Protein AF-0000000069948047 (afdb_homodimer)

Radius of gyration: 25.15 Å; Cα contacts (8 Å, |Δi|>4): 376; chains: 2; bounding box: 64×54×92 Å

Secondary structure (DSSP, 8-state):
------------------------------------EEEEEEEE-HHHHHHHHHHHHHHHHH--SHHHHHHHHHHHHHHHH-S-EEEEEEEEEEEE----TTEEEEEEETTEEEEEEE--/------------------------------------EEEEEEEE-HHHHHHHHHHHHHHHHH--SHHHHHHHHHHHHHHHH-S-EEEEEEEEEEEE----TTEEEEEEETTEEEEEEE--

Nearest PDB structures (foldseek):
  4d07-assembly1_A-2  TM=9.848E-01  e=1.864E-17  Homo sapiens
  3brl-assembly1_A-2  TM=1.006E+00  e=5.395E-17  Drosophila melanogaster
  7y8w-assembly1_B  TM=1.009E+00  e=9.809E-17  Caenorhabditis elegans
  2xqq-assembly2_B  TM=9.986E-01  e=7.520E-17  Homo sapiens
  2pg1-assembly3_C  TM=9.980E-01  e=7.037E-17  Drosophila melanogaster

Sequence (240 aa):
MTGISASASIRITTKKPSSQTVEEVRHIAAKMCDRKAVIKNADMSEEMQQDAVDCATQALEKFNIEKDIAAFIKKEFDKKYNPTWHCIVGRNFGSYVTHETRHFIYFYLGQVAILLFKSGMTGISASASIRITTKKPSSQTVEEVRHIAAKMCDRKAVIKNADMSEEMQQDAVDCATQALEKFNIEKDIAAFIKKEFDKKYNPTWHCIVGRNFGSYVTHETRHFIYFYLGQVAILLFKSG

Solvent-accessible surface area (backbone atoms only — not comparable to full-atom values): 13593 Å² total; per-residue (Å²): 140,87,82,82,75,80,76,76,77,76,81,74,78,74,73,78,77,76,82,69,82,79,66,79,70,71,68,68,62,68,61,86,49,87,57,53,73,45,77,76,46,72,41,47,52,70,67,59,48,50,50,52,51,52,44,46,52,53,24,60,71,73,38,86,51,40,34,57,27,11,38,49,42,22,51,52,42,25,70,74,69,47,70,38,38,30,16,38,19,31,72,35,68,20,55,27,73,66,57,45,88,57,32,33,40,33,30,25,52,54,78,38,35,38,39,40,32,27,36,86,144,83,83,83,76,80,76,80,76,78,81,74,80,75,74,77,77,77,84,70,82,78,65,81,69,73,68,73,63,68,62,84,50,89,56,54,72,46,78,76,45,73,40,46,52,69,68,58,49,50,49,51,52,52,43,45,52,53,23,58,71,72,38,86,50,39,35,56,27,12,38,49,43,23,50,51,42,25,69,75,67,46,71,38,38,30,17,38,20,31,71,35,72,20,55,27,74,68,58,45,88,58,31,32,38,32,31,24,53,55,78,38,34,39,38,40,32,26,36,87

Foldseek 3Di:
DDDCCVCPPPPPPPPDPPPPDPPCPCPCCCPLPPQDKFWPDFQADPVVVVVLVVQLSVLVVPDDDQVSSQVSSQVVCCVVVNDDKGKGKAQDDDDDDDADGNFWTWMDRHRMIMTMGHDD/DDDCCVPPPPCPPPPPDDPPDPPDPVCCCCPLPPQDKFWPDFQADPVVVVVLVVQLSVLVVVDDDQVSSQVSSQVVCCVVVNDDKGKGKAQDDDDDDDADGNFWTWMDRHRMIMTMGHDD

Organism: Trichoplusia ni (NCBI:txid7111)

InterPro domains:
  IPR001372 Dynein light chain, type 1/2 [PF01221] (36-119)
  IPR001372 Dynein light chain, type 1/2 [PTHR11886] (36-119)
  IPR001372 Dynein light chain, type 1/2 [SM01375] (32-119)
  IPR019763 Dynein light chain, type 1/2, conserved site [PS01239] (86-100)
  IPR037177 Dynein light chain superfamily [G3DSA:3.30.740.10] (32-120)
  IPR037177 Dynein light chain superfamily [SSF54648] (30-120)

Structure (mmCIF, N/CA/C/O backbone):
data_AF-0000000069948047-model_v1
#
loop_
_entity.id
_entity.type
_entity.pdbx_description
1 polymer 'Dynein light chain'
#
loop_
_atom_site.group_PDB
_atom_site.id
_atom_site.type_symbol
_atom_site.label_atom_id
_atom_site.label_alt_id
_atom_site.label_comp_id
_atom_site.label_asym_id
_atom_site.label_entity_id
_atom_site.label_seq_id
_atom_site.pdbx_PDB_ins_code
_atom_site.Cartn_x
_atom_site.Cartn_y
_atom_site.Cartn_z
_atom_site.occupancy
_atom_site.B_iso_or_equiv
_atom_site.auth_seq_id
_atom_site.auth_comp_id
_atom_site.auth_asym_id
_atom_site.auth_atom_id
_atom_site.pdbx_PDB_model_num
ATOM 1 N N . MET A 1 1 ? 29.859 -26.328 48.312 1 26.42 1 MET A N 1
ATOM 2 C CA . MET A 1 1 ? 29.016 -25.172 48.062 1 26.42 1 MET A CA 1
ATOM 3 C C . MET A 1 1 ? 27.703 -25.578 47.406 1 26.42 1 MET A C 1
ATOM 5 O O . MET A 1 1 ? 27.688 -26.031 46.25 1 26.42 1 MET A O 1
ATOM 9 N N . THR A 1 2 ? 26.672 -26.234 48.156 1 25.3 2 THR A N 1
ATOM 10 C CA . THR A 1 2 ? 25.578 -27.188 48 1 25.3 2 THR A CA 1
ATOM 11 C C . THR A 1 2 ? 24.375 -26.531 47.312 1 25.3 2 THR A C 1
ATOM 13 O O . THR A 1 2 ? 24.141 -25.328 47.5 1 25.3 2 THR A O 1
ATOM 16 N N . GLY A 1 3 ? 23.891 -27.156 46.125 1 24.08 3 GLY A N 1
ATOM 17 C CA . GLY A 1 3 ? 22.984 -26.969 45 1 24.08 3 GLY A CA 1
ATOM 18 C C . GLY A 1 3 ? 21.516 -26.906 45.406 1 24.08 3 GLY A C 1
ATOM 19 O O . GLY A 1 3 ? 20.984 -27.891 45.969 1 24.08 3 GLY A O 1
ATOM 20 N N . ILE A 1 4 ? 20.969 -25.797 46 1 24.77 4 ILE A N 1
ATOM 21 C CA . ILE A 1 4 ? 19.656 -25.594 46.625 1 24.77 4 ILE A CA 1
ATOM 22 C C . ILE A 1 4 ? 18.562 -25.844 45.594 1 24.77 4 ILE A C 1
ATOM 24 O O . ILE A 1 4 ? 18.484 -25.172 44.562 1 24.77 4 ILE A O 1
ATOM 28 N N . SER A 1 5 ? 18.109 -27.172 45.344 1 20.52 5 SER A N 1
ATOM 29 C CA . SER A 1 5 ? 17.109 -27.594 44.375 1 20.52 5 SER A CA 1
ATOM 30 C C . SER A 1 5 ? 15.703 -27.156 44.781 1 20.52 5 SER A C 1
ATOM 32 O O . SER A 1 5 ? 15.242 -27.469 45.875 1 20.52 5 SER A O 1
ATOM 34 N N . ALA A 1 6 ? 15.32 -25.938 44.812 1 20.58 6 ALA A N 1
ATOM 35 C CA . ALA A 1 6 ? 14.039 -25.5 45.344 1 20.58 6 ALA A CA 1
ATOM 36 C C . ALA A 1 6 ? 12.883 -26.016 44.5 1 20.58 6 ALA A C 1
ATOM 38 O O . ALA A 1 6 ? 12.789 -25.719 43.312 1 20.58 6 ALA A O 1
ATOM 39 N N . SER A 1 7 ? 12.398 -27.344 44.562 1 21.61 7 SER A N 1
ATOM 40 C CA . SER A 1 7 ? 11.445 -27.969 43.656 1 21.61 7 SER A CA 1
ATOM 41 C C . SER A 1 7 ? 10.023 -27.484 43.906 1 21.61 7 SER A C 1
ATOM 43 O O . SER A 1 7 ? 9.492 -27.672 45.031 1 21.61 7 SER A O 1
ATOM 45 N N . ALA A 1 8 ? 9.617 -26.266 43.719 1 20.33 8 ALA A N 1
ATOM 46 C CA . ALA A 1 8 ? 8.305 -25.797 44.156 1 20.33 8 ALA A CA 1
ATOM 47 C C . ALA A 1 8 ? 7.195 -26.5 43.375 1 20.33 8 ALA A C 1
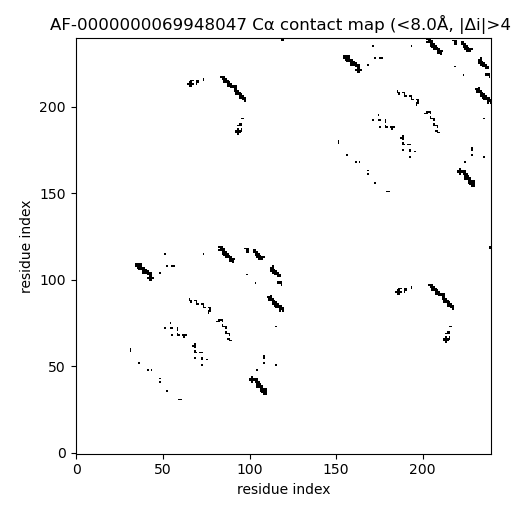ATOM 49 O O . ALA A 1 8 ? 7.27 -26.609 42.156 1 20.33 8 ALA A O 1
ATOM 50 N N . SER A 1 9 ? 6.691 -27.609 43.844 1 23 9 SER A N 1
ATOM 51 C CA . SER A 1 9 ? 5.754 -28.453 43.125 1 23 9 SER A CA 1
ATOM 52 C C . SER A 1 9 ? 4.391 -27.781 43 1 23 9 SER A C 1
ATOM 54 O O . SER A 1 9 ? 3.742 -27.484 44 1 23 9 SER A O 1
ATOM 56 N N . ILE A 1 10 ? 4.215 -26.781 42.219 1 21.72 10 ILE A N 1
ATOM 57 C CA . ILE A 1 10 ? 2.934 -26.094 42.219 1 21.72 10 ILE A CA 1
ATOM 58 C C . ILE A 1 10 ? 1.842 -27.016 41.688 1 21.72 10 ILE A C 1
ATOM 60 O O . ILE A 1 10 ? 2.014 -27.656 40.656 1 21.72 10 ILE A O 1
ATOM 64 N N . ARG A 1 11 ? 1.088 -27.516 42.594 1 22.88 11 ARG A N 1
ATOM 65 C CA . ARG A 1 11 ? 0.029 -28.5 42.344 1 22.88 11 ARG A CA 1
ATOM 66 C C . ARG A 1 11 ? -1.08 -27.891 41.469 1 22.88 11 ARG A C 1
ATOM 68 O O . ARG A 1 11 ? -1.68 -26.875 41.844 1 22.88 11 ARG A O 1
ATOM 75 N N . ILE A 1 12 ? -1.002 -27.688 40.25 1 22.78 12 ILE A N 1
ATOM 76 C CA . ILE A 1 12 ? -2.02 -27.078 39.406 1 22.78 12 ILE A CA 1
ATOM 77 C C . ILE A 1 12 ? -3.158 -28.062 39.156 1 22.78 12 ILE A C 1
ATOM 79 O O . ILE A 1 12 ? -2.934 -29.172 38.656 1 22.78 12 ILE A O 1
ATOM 83 N N . THR A 1 13 ? -4.121 -28.141 40.031 1 23.52 13 THR A N 1
ATOM 84 C CA . THR A 1 13 ? -5.266 -29.031 39.969 1 23.52 13 THR A CA 1
ATOM 85 C C . THR A 1 13 ? -6.082 -28.75 38.688 1 23.52 13 THR A C 1
ATOM 87 O O . THR A 1 13 ? -6.371 -27.594 38.406 1 23.52 13 THR A O 1
ATOM 90 N N . THR A 1 14 ? -5.992 -29.5 37.719 1 22.66 14 THR A N 1
ATOM 91 C CA . THR A 1 14 ? -6.551 -29.422 36.375 1 22.66 14 THR A CA 1
ATOM 92 C C . THR A 1 14 ? -8.055 -29.672 36.406 1 22.66 14 THR A C 1
ATOM 94 O O . THR A 1 14 ? -8.508 -30.766 36.75 1 22.66 14 THR A O 1
ATOM 97 N N . LYS A 1 15 ? -8.812 -28.797 37.188 1 25.34 15 LYS A N 1
ATOM 98 C CA . LYS A 1 15 ? -10.234 -29.125 37.125 1 25.34 15 LYS A CA 1
ATOM 99 C C . LYS A 1 15 ? -10.695 -29.406 35.719 1 25.34 15 LYS A C 1
ATOM 101 O O . LYS A 1 15 ? -10.234 -28.75 34.75 1 25.34 15 LYS A O 1
ATOM 106 N N . LYS A 1 16 ? -11.297 -30.562 35.562 1 27.75 16 LYS A N 1
ATOM 107 C CA . LYS A 1 16 ? -11.789 -31.188 34.344 1 27.75 16 LYS A CA 1
ATOM 108 C C . LYS A 1 16 ? -12.836 -30.312 33.656 1 27.75 16 LYS A C 1
ATOM 110 O O . LYS A 1 16 ? -13.852 -29.953 34.281 1 27.75 16 LYS A O 1
ATOM 115 N N . PRO A 1 17 ? -12.43 -29.422 32.75 1 24.94 17 PRO A N 1
ATOM 116 C CA . PRO A 1 17 ? -13.375 -28.484 32.125 1 24.94 17 PRO A CA 1
ATOM 117 C C . PRO A 1 17 ? -14.602 -29.188 31.547 1 24.94 17 PRO A C 1
ATOM 119 O O . PRO A 1 17 ? -14.492 -30.312 31.062 1 24.94 17 PRO A O 1
ATOM 122 N N . SER A 1 18 ? -15.766 -29 32.156 1 27.89 18 SER A N 1
ATOM 123 C CA . SER A 1 18 ? -17.094 -29.422 31.703 1 27.89 18 SER A CA 1
ATOM 124 C C . SER A 1 18 ? -17.25 -29.234 30.203 1 27.89 18 SER A C 1
ATOM 126 O O . SER A 1 18 ? -16.609 -28.359 29.609 1 27.89 18 SER A O 1
ATOM 128 N N . SER A 1 19 ? -17.844 -30.25 29.469 1 26.89 19 SER A N 1
ATOM 129 C CA . SER A 1 19 ? -18.109 -30.609 28.078 1 26.89 19 SER A CA 1
ATOM 130 C C . SER A 1 19 ? -18.875 -29.5 27.359 1 26.89 19 SER A C 1
ATOM 132 O O . SER A 1 19 ? -20.094 -29.406 27.484 1 26.89 19 SER A O 1
ATOM 134 N N . GLN A 1 20 ? -18.734 -28.25 27.75 1 26.03 20 GLN A N 1
ATOM 135 C CA . GLN A 1 20 ? -19.609 -27.312 27.047 1 26.03 20 GLN A CA 1
ATOM 136 C C . GLN A 1 20 ? -19.641 -27.609 25.547 1 26.03 20 GLN A C 1
ATOM 138 O O . GLN A 1 20 ? -18.656 -28.125 25 1 26.03 20 GLN A O 1
ATOM 143 N N . THR A 1 21 ? -20.906 -27.656 24.891 1 26.94 21 THR A N 1
ATOM 144 C CA . THR A 1 21 ? -21.422 -27.812 23.547 1 26.94 21 THR A CA 1
ATOM 145 C C . THR A 1 21 ? -20.609 -27.016 22.547 1 26.94 21 THR A C 1
ATOM 147 O O . THR A 1 21 ? -20.406 -25.812 22.719 1 26.94 21 THR A O 1
ATOM 150 N N . VAL A 1 22 ? -19.609 -27.625 21.953 1 26.41 22 VAL A N 1
ATOM 151 C CA . VAL A 1 22 ? -18.797 -27.297 20.781 1 26.41 22 VAL A CA 1
ATOM 152 C C . VAL A 1 22 ? -19.656 -26.594 19.734 1 26.41 22 VAL A C 1
ATOM 154 O O . VAL A 1 22 ? -20.484 -27.234 19.078 1 26.41 22 VAL A O 1
ATOM 157 N N . GLU A 1 23 ? -20.5 -25.688 20.156 1 26.67 23 GLU A N 1
ATOM 158 C CA . GLU A 1 23 ? -21.172 -24.953 19.094 1 26.67 23 GLU A CA 1
ATOM 159 C C . GLU A 1 23 ? -20.266 -24.766 17.891 1 26.67 23 GLU A C 1
ATOM 161 O O . GLU A 1 23 ? -19.031 -24.703 18.031 1 26.67 23 GLU A O 1
ATOM 166 N N . GLU A 1 24 ? -20.797 -25.016 16.641 1 28.56 24 GLU A N 1
ATOM 167 C CA . GLU A 1 24 ? -20.406 -24.984 15.227 1 28.56 24 GLU A CA 1
ATOM 168 C C . GLU A 1 24 ? -19.594 -23.734 14.906 1 28.56 24 GLU A C 1
ATOM 170 O O . GLU A 1 24 ? -20.109 -22.609 14.977 1 28.56 24 GLU A O 1
ATOM 175 N N . VAL A 1 25 ? -18.547 -23.469 15.578 1 27.7 25 VAL A N 1
ATOM 176 C CA . VAL A 1 25 ? -17.641 -22.484 14.984 1 27.7 25 VAL A CA 1
ATOM 177 C C . VAL A 1 25 ? -17.688 -22.594 13.461 1 27.7 25 VAL A C 1
ATOM 179 O O . VAL A 1 25 ? -17.391 -23.656 12.906 1 27.7 25 VAL A O 1
ATOM 182 N N . ARG A 1 26 ? -18.766 -22.078 12.906 1 26.09 26 ARG A N 1
ATOM 183 C CA . ARG A 1 26 ? -18.828 -21.812 11.477 1 26.09 26 ARG A CA 1
ATOM 184 C C . ARG A 1 26 ? -17.453 -21.484 10.914 1 26.09 26 ARG A C 1
ATOM 186 O O . ARG A 1 26 ? -16.859 -20.453 11.281 1 26.09 26 ARG A O 1
ATOM 193 N N . HIS A 1 27 ? -16.438 -22.391 11.055 1 32.47 27 HIS A N 1
ATOM 194 C CA . HIS A 1 27 ? -15.391 -22.406 10.055 1 32.47 27 HIS A CA 1
ATOM 195 C C . HIS A 1 27 ? -15.859 -21.766 8.75 1 32.47 27 HIS A C 1
ATOM 197 O O . HIS A 1 27 ? -16.609 -22.375 7.984 1 32.47 27 HIS A O 1
ATOM 203 N N . ILE A 1 28 ? -16.516 -20.641 8.844 1 33 28 ILE A N 1
ATOM 204 C CA . ILE A 1 28 ? -16.641 -20 7.535 1 33 28 ILE A CA 1
ATOM 205 C C . ILE A 1 28 ? -15.469 -20.406 6.648 1 33 28 ILE A C 1
ATOM 207 O O . ILE A 1 28 ? -14.336 -19.984 6.879 1 33 28 ILE A O 1
ATOM 211 N N . ALA A 1 29 ? -15.008 -21.594 6.617 1 35.75 29 ALA A N 1
ATOM 212 C CA . ALA A 1 29 ? -14.375 -22.016 5.371 1 35.75 29 ALA A CA 1
ATOM 213 C C . ALA A 1 29 ? -14.828 -21.125 4.207 1 35.75 29 ALA A C 1
ATOM 215 O O . ALA A 1 29 ? -15.922 -21.312 3.668 1 35.75 29 ALA A O 1
ATOM 216 N N . ALA A 1 30 ? -14.977 -19.922 4.371 1 39.97 30 ALA A N 1
ATOM 217 C CA . ALA A 1 30 ? -15.07 -19.156 3.125 1 39.97 30 ALA A CA 1
ATOM 218 C C . ALA A 1 30 ? -14.445 -19.938 1.967 1 39.97 30 ALA A C 1
ATOM 220 O O . ALA A 1 30 ? -13.227 -20.125 1.931 1 39.97 30 ALA A O 1
ATOM 221 N N . LYS A 1 31 ? -14.922 -21.141 1.796 1 41.97 31 LYS A N 1
ATOM 222 C CA . LYS A 1 31 ? -14.602 -21.922 0.613 1 41.97 31 LYS A CA 1
ATOM 223 C C . LYS A 1 31 ? -13.797 -21.109 -0.395 1 41.97 31 LYS A C 1
ATOM 225 O O . LYS A 1 31 ? -14.156 -19.969 -0.701 1 41.97 31 LYS A O 1
ATOM 230 N N . MET A 1 32 ? -12.414 -21.141 -0.263 1 46.75 32 MET A N 1
ATOM 231 C CA . MET A 1 32 ? -11.57 -20.875 -1.425 1 46.75 32 MET A CA 1
ATOM 232 C C . MET A 1 32 ? -12.359 -21.047 -2.719 1 46.75 32 MET A C 1
ATOM 234 O O . MET A 1 32 ? -12.094 -21.953 -3.5 1 46.75 32 MET A O 1
ATOM 238 N N . CYS A 1 33 ? -13.812 -21.172 -2.529 1 52.06 33 CYS A N 1
ATOM 239 C CA . CYS A 1 33 ? -14.578 -21.172 -3.773 1 52.06 33 CYS A CA 1
ATOM 240 C C . CYS A 1 33 ? -13.844 -20.375 -4.855 1 52.06 33 CYS A C 1
ATOM 242 O O . CYS A 1 33 ? -12.922 -19.609 -4.555 1 52.06 33 CYS A O 1
ATOM 244 N N . ASP A 1 34 ? -14.242 -20.484 -5.91 1 67.12 34 ASP A N 1
ATOM 245 C CA . ASP A 1 34 ? -13.758 -19.984 -7.191 1 67.12 34 ASP A CA 1
ATOM 246 C C . ASP A 1 34 ? -13.594 -18.469 -7.164 1 67.12 34 ASP A C 1
ATOM 248 O O . ASP A 1 34 ? -14.492 -17.734 -7.59 1 67.12 34 ASP A O 1
ATOM 252 N N . ARG A 1 35 ? -12.602 -18.016 -6.258 1 84.56 35 ARG A N 1
ATOM 253 C CA . ARG A 1 35 ? -12.359 -16.578 -6.363 1 84.56 35 ARG A CA 1
ATOM 254 C C . ARG A 1 35 ? -11.844 -16.203 -7.746 1 84.56 35 ARG A C 1
ATOM 256 O O . ARG A 1 35 ? -10.742 -16.609 -8.133 1 84.56 35 ARG A O 1
ATOM 263 N N . LYS A 1 36 ? -12.617 -15.562 -8.398 1 93.88 36 LYS A N 1
ATOM 264 C CA . LYS A 1 36 ? -12.227 -15.102 -9.727 1 93.88 36 LYS A CA 1
ATOM 265 C C . LYS A 1 36 ? -11.25 -13.93 -9.633 1 93.88 36 LYS A C 1
ATOM 267 O O . LYS A 1 36 ? -11.438 -13.023 -8.812 1 93.88 36 LYS A O 1
ATOM 272 N N . ALA A 1 37 ? -10.25 -14.016 -10.398 1 97.56 37 ALA A N 1
ATOM 273 C CA . ALA A 1 37 ? -9.289 -12.922 -10.484 1 97.56 37 ALA A CA 1
ATOM 274 C C . ALA A 1 37 ? -9.727 -11.875 -11.5 1 97.56 37 ALA A C 1
ATOM 276 O O . ALA A 1 37 ? -10.164 -12.219 -12.602 1 97.56 37 ALA A O 1
ATOM 277 N N . VAL A 1 38 ? -9.758 -10.688 -11.117 1 98.31 38 VAL A N 1
ATOM 278 C CA . VAL A 1 38 ? -10 -9.562 -12.023 1 98.31 38 VAL A CA 1
ATOM 279 C C . VAL A 1 38 ? -8.836 -8.578 -11.961 1 98.31 38 VAL A C 1
ATOM 281 O O . VAL A 1 38 ? -8.672 -7.875 -10.961 1 98.31 38 VAL A O 1
ATOM 284 N N . ILE A 1 39 ? -8.109 -8.469 -13.016 1 98.69 39 ILE A N 1
ATOM 285 C CA . ILE A 1 39 ? -6.996 -7.527 -13.078 1 98.69 39 ILE A CA 1
ATOM 286 C C . ILE A 1 39 ? -7.52 -6.137 -13.43 1 98.69 39 ILE A C 1
ATOM 288 O O . ILE A 1 39 ? -8.102 -5.938 -14.5 1 98.69 39 ILE A O 1
ATOM 292 N N . LYS A 1 40 ? -7.371 -5.238 -12.562 1 98.81 40 LYS A N 1
ATOM 293 C CA . LYS A 1 40 ? -7.855 -3.877 -12.766 1 98.81 40 LYS A CA 1
ATOM 294 C C . LYS A 1 40 ? -6.816 -3.029 -13.5 1 98.81 40 LYS A C 1
ATOM 296 O O . LYS A 1 40 ? -7.168 -2.166 -14.305 1 98.81 40 LYS A O 1
ATOM 301 N N . ASN A 1 41 ? -5.586 -3.15 -13.203 1 98.69 41 ASN A N 1
ATOM 302 C CA . ASN A 1 41 ? -4.465 -2.451 -13.828 1 98.69 41 ASN A CA 1
ATOM 303 C C . ASN A 1 41 ? -3.184 -3.277 -13.758 1 98.69 41 ASN A C 1
ATOM 305 O O . ASN A 1 41 ? -2.902 -3.916 -12.742 1 98.69 41 ASN A O 1
ATOM 309 N N . ALA A 1 42 ? -2.457 -3.285 -14.922 1 98.88 42 ALA A N 1
ATOM 310 C CA . ALA A 1 42 ? -1.189 -4.012 -14.938 1 98.88 42 ALA A CA 1
ATOM 311 C C . ALA A 1 42 ? -0.196 -3.359 -15.891 1 98.88 42 ALA A C 1
ATOM 313 O O . ALA A 1 42 ? -0.573 -2.912 -16.984 1 98.88 42 ALA A O 1
ATOM 314 N N . ASP A 1 43 ? 0.981 -3.148 -15.492 1 98.94 43 ASP A N 1
ATOM 315 C CA . ASP A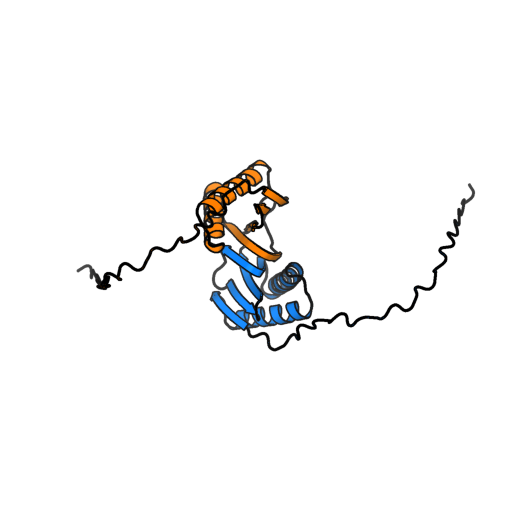 1 43 ? 2.213 -2.986 -16.266 1 98.94 43 ASP A CA 1
ATOM 316 C C . ASP A 1 43 ? 3.215 -4.09 -15.93 1 98.94 43 ASP A C 1
ATOM 318 O O . ASP A 1 43 ? 4.16 -3.873 -15.164 1 98.94 43 ASP A O 1
ATOM 322 N N . MET A 1 44 ? 2.928 -5.191 -16.531 1 98.81 44 MET A N 1
ATOM 323 C CA . MET A 1 44 ? 3.588 -6.441 -16.156 1 98.81 44 MET A CA 1
ATOM 324 C C . MET A 1 44 ? 3.383 -7.508 -17.219 1 98.81 44 MET A C 1
ATOM 326 O O . MET A 1 44 ? 2.332 -7.555 -17.875 1 98.81 44 MET A O 1
ATOM 330 N N . SER A 1 45 ? 4.352 -8.352 -17.438 1 98.81 45 SER A N 1
ATOM 331 C CA . SER A 1 45 ? 4.172 -9.438 -18.406 1 98.81 45 SER A CA 1
ATOM 332 C C . SER A 1 45 ? 3.016 -10.344 -18.016 1 98.81 45 SER A C 1
ATOM 334 O O . SER A 1 45 ? 2.688 -10.461 -16.828 1 98.81 45 SER A O 1
ATOM 336 N N . GLU A 1 46 ? 2.4 -11.016 -19.016 1 98.31 46 GLU A N 1
ATOM 337 C CA . GLU A 1 46 ? 1.297 -11.938 -18.75 1 98.31 46 GLU A CA 1
ATOM 338 C C . GLU A 1 46 ? 1.738 -13.086 -17.844 1 98.31 46 GLU A C 1
ATOM 340 O O . GLU A 1 46 ? 0.979 -13.531 -16.984 1 98.31 46 GLU A O 1
ATOM 345 N N . GLU A 1 47 ? 2.861 -13.5 -18.109 1 98.5 47 GLU A N 1
ATOM 346 C CA . GLU A 1 47 ? 3.389 -14.594 -17.297 1 98.5 47 GLU A CA 1
ATOM 347 C C . GLU A 1 47 ? 3.52 -14.18 -15.828 1 98.5 47 GLU A C 1
ATOM 349 O O . GLU A 1 47 ? 3.123 -14.922 -14.93 1 98.5 47 GLU A O 1
ATOM 354 N N . MET A 1 48 ? 4.082 -13.047 -15.57 1 98.81 48 MET A N 1
ATOM 355 C CA . MET A 1 48 ? 4.262 -12.562 -14.203 1 98.81 48 MET A CA 1
ATOM 356 C C . MET A 1 48 ? 2.918 -12.234 -13.562 1 98.81 48 MET A C 1
ATOM 358 O O . MET A 1 48 ? 2.736 -12.43 -12.359 1 98.81 48 MET A O 1
ATOM 362 N N . GLN A 1 49 ? 1.965 -11.773 -14.344 1 98.88 49 GLN A N 1
ATOM 363 C CA . GLN A 1 49 ? 0.615 -11.555 -13.836 1 98.88 49 GLN A CA 1
ATOM 364 C C . GLN A 1 49 ? -0.006 -12.852 -13.328 1 98.88 49 GLN A C 1
ATOM 366 O O . GLN A 1 49 ? -0.609 -12.875 -12.25 1 98.88 49 GLN A O 1
ATOM 371 N N . GLN A 1 50 ? 0.134 -13.852 -14.141 1 98.69 50 GLN A N 1
ATOM 372 C CA . GLN A 1 50 ? -0.406 -15.148 -13.734 1 98.69 50 GLN A CA 1
ATOM 373 C C . GLN A 1 50 ? 0.264 -15.641 -12.453 1 98.69 50 GLN A C 1
ATOM 375 O O . GLN A 1 50 ? -0.398 -16.203 -11.578 1 98.69 50 GLN A O 1
ATOM 380 N N . ASP A 1 51 ? 1.544 -15.422 -12.391 1 98.81 51 ASP A N 1
ATOM 381 C CA . ASP A 1 51 ? 2.264 -15.797 -11.18 1 98.81 51 ASP A CA 1
ATOM 382 C C . ASP A 1 51 ? 1.743 -15.016 -9.977 1 98.81 51 ASP A C 1
ATOM 384 O O . ASP A 1 51 ? 1.662 -15.562 -8.867 1 98.81 51 ASP A O 1
ATOM 388 N N . ALA A 1 52 ? 1.45 -13.727 -10.109 1 98.94 52 ALA A N 1
ATOM 389 C CA . ALA A 1 52 ? 0.906 -12.906 -9.031 1 98.94 52 ALA A CA 1
ATOM 390 C C . ALA A 1 52 ? -0.439 -13.445 -8.555 1 98.94 52 ALA A C 1
ATOM 392 O O . ALA A 1 52 ? -0.677 -13.57 -7.355 1 98.94 52 ALA A O 1
ATOM 393 N N . VAL A 1 53 ? -1.265 -13.797 -9.516 1 98.75 53 VAL A N 1
ATOM 394 C CA . VAL A 1 53 ? -2.59 -14.312 -9.195 1 98.75 53 VAL A CA 1
ATOM 395 C C . VAL A 1 53 ? -2.457 -15.664 -8.484 1 98.75 53 VAL A C 1
ATOM 397 O O . VAL A 1 53 ? -3.131 -15.914 -7.484 1 98.75 53 VAL A O 1
ATOM 400 N N . ASP A 1 54 ? -1.635 -16.469 -9.016 1 98.56 54 ASP A N 1
ATOM 401 C CA . ASP A 1 54 ? -1.43 -17.781 -8.406 1 98.56 54 ASP A CA 1
ATOM 402 C C . ASP A 1 54 ? -0.868 -17.656 -6.996 1 98.56 54 ASP A C 1
ATOM 404 O O . ASP A 1 54 ? -1.302 -18.359 -6.082 1 98.56 54 ASP A O 1
ATOM 408 N N . CYS A 1 55 ? 0.12 -16.812 -6.828 1 98.75 55 CYS A N 1
ATOM 409 C CA . CYS A 1 55 ? 0.719 -16.594 -5.516 1 98.75 55 CYS A CA 1
ATOM 410 C C . CYS A 1 55 ? -0.315 -16.062 -4.527 1 98.75 55 CYS A C 1
ATOM 412 O O . CYS A 1 55 ? -0.353 -16.5 -3.375 1 98.75 55 CYS A O 1
ATOM 414 N N . ALA A 1 56 ? -1.135 -15.156 -4.953 1 98.81 56 ALA A N 1
ATOM 415 C CA . ALA A 1 56 ? -2.186 -14.594 -4.109 1 98.81 56 ALA A CA 1
ATOM 416 C C . ALA A 1 56 ? -3.215 -15.656 -3.734 1 98.81 56 ALA A C 1
ATOM 418 O O . ALA A 1 56 ? -3.709 -15.68 -2.605 1 98.81 56 ALA A O 1
ATOM 419 N N . THR A 1 57 ? -3.539 -16.484 -4.719 1 98.38 57 THR A N 1
ATOM 420 C CA . THR A 1 57 ? -4.461 -17.578 -4.453 1 98.38 57 THR A CA 1
ATOM 421 C C . THR A 1 57 ? -3.922 -18.484 -3.352 1 98.38 57 THR A C 1
ATOM 423 O O . THR A 1 57 ? -4.645 -18.844 -2.416 1 98.38 57 THR A O 1
ATOM 426 N N . GLN A 1 58 ? -2.67 -18.812 -3.447 1 98.38 58 GLN A N 1
ATOM 427 C CA . GLN A 1 58 ? -2.027 -19.625 -2.416 1 98.38 58 GLN A CA 1
ATOM 428 C C . GLN A 1 58 ? -2.049 -18.922 -1.066 1 98.38 58 GLN A C 1
ATOM 430 O O . GLN A 1 58 ? -2.336 -19.531 -0.038 1 98.38 58 GLN A O 1
ATOM 435 N N . ALA A 1 59 ? -1.726 -17.688 -1.038 1 98.69 59 ALA A N 1
ATOM 436 C CA . ALA A 1 59 ? -1.671 -16.906 0.196 1 98.69 59 ALA A CA 1
ATOM 437 C C . ALA A 1 59 ? -3.035 -16.875 0.879 1 98.69 59 ALA A C 1
ATOM 439 O O . ALA A 1 59 ? -3.129 -17.016 2.102 1 98.69 59 ALA A O 1
ATOM 440 N N . LEU A 1 60 ? -4.082 -16.688 0.069 1 97.44 60 LEU A N 1
ATOM 441 C CA . LEU A 1 60 ? -5.43 -16.578 0.617 1 97.44 60 LEU A CA 1
ATOM 442 C C . LEU A 1 60 ? -5.902 -17.906 1.175 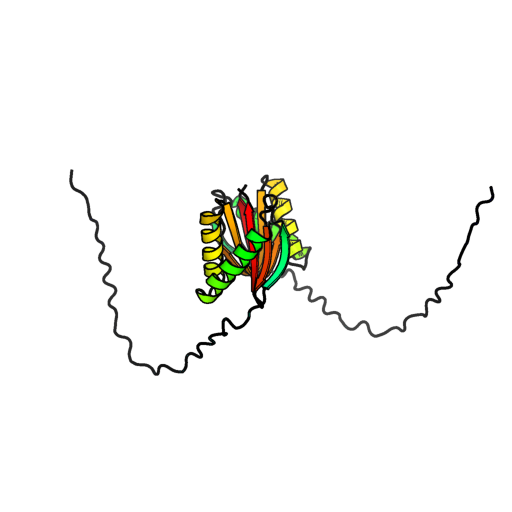1 97.44 60 LEU A C 1
ATOM 444 O O . LEU A 1 60 ? -6.773 -17.953 2.045 1 97.44 60 LEU A O 1
ATOM 448 N N . GLU A 1 61 ? -5.383 -18.938 0.66 1 96.81 61 GLU A N 1
ATOM 449 C CA . GLU A 1 61 ? -5.699 -20.281 1.177 1 96.81 61 GLU A CA 1
ATOM 450 C C . GLU A 1 61 ? -4.984 -20.531 2.5 1 96.81 61 GLU A C 1
ATOM 452 O O . GLU A 1 61 ? -5.5 -21.25 3.359 1 96.81 61 GLU A O 1
ATOM 457 N N . LYS A 1 62 ? -3.904 -19.875 2.684 1 97.94 62 LYS A N 1
ATOM 458 C CA . LYS A 1 62 ? -3.041 -20.203 3.818 1 97.94 62 LYS A CA 1
ATOM 459 C C . LYS A 1 62 ? -3.275 -19.234 4.977 1 97.94 62 LYS A C 1
ATOM 461 O O . LYS A 1 62 ? -3.088 -19.594 6.141 1 97.94 62 LYS A O 1
ATOM 466 N N . PHE A 1 63 ? -3.596 -18.031 4.676 1 98.25 63 PHE A N 1
ATOM 467 C CA . PHE A 1 63 ? -3.645 -17 5.699 1 98.25 63 PHE A CA 1
ATOM 468 C C . PHE A 1 63 ? -5 -16.297 5.695 1 98.25 63 PHE A C 1
ATOM 470 O O . PHE A 1 63 ? -5.629 -16.156 4.648 1 98.25 63 PHE A O 1
ATOM 477 N N . ASN A 1 64 ? -5.387 -15.758 6.82 1 97.56 64 ASN A N 1
ATOM 478 C CA . ASN A 1 64 ? -6.633 -15.008 6.957 1 97.56 64 ASN A CA 1
ATOM 479 C C . ASN A 1 64 ? -6.375 -13.508 7.074 1 97.56 64 ASN A C 1
ATOM 481 O O . ASN A 1 64 ? -7.188 -12.703 6.625 1 97.56 64 ASN A O 1
ATOM 485 N N . ILE A 1 65 ? -5.293 -13.164 7.699 1 98 65 ILE A N 1
ATOM 486 C CA . ILE A 1 65 ? -4.988 -11.766 7.977 1 98 65 ILE A CA 1
ATOM 487 C C . ILE A 1 65 ? -4.344 -11.125 6.75 1 98 65 ILE A C 1
ATOM 489 O O . ILE A 1 65 ? -3.375 -11.656 6.203 1 98 65 ILE A O 1
ATOM 493 N N . GLU A 1 66 ? -4.836 -10.016 6.406 1 98.75 66 GLU A N 1
ATOM 494 C CA . GLU A 1 66 ? -4.383 -9.312 5.211 1 98.75 66 GLU A CA 1
ATOM 495 C C . GLU A 1 66 ? -2.877 -9.07 5.25 1 98.75 66 GLU A C 1
ATOM 497 O O . GLU A 1 66 ? -2.188 -9.25 4.246 1 98.75 66 GLU A O 1
ATOM 502 N N . LYS A 1 67 ? -2.361 -8.68 6.344 1 98.81 67 LYS A N 1
ATOM 503 C CA . LYS A 1 67 ? -0.93 -8.43 6.48 1 98.81 67 LYS A CA 1
ATOM 504 C C . LYS A 1 67 ? -0.118 -9.688 6.188 1 98.81 67 LYS A C 1
ATOM 506 O O . LYS A 1 67 ? 0.942 -9.609 5.562 1 98.81 67 LYS A O 1
ATOM 511 N N . ASP A 1 68 ? -0.578 -10.797 6.633 1 98.94 68 ASP A N 1
ATOM 512 C CA . ASP A 1 68 ? 0.128 -12.055 6.414 1 98.94 68 ASP A CA 1
ATOM 513 C C . ASP A 1 68 ? 0.049 -12.484 4.953 1 98.94 68 ASP A C 1
ATOM 515 O O . ASP A 1 68 ? 1 -13.055 4.414 1 98.94 68 ASP A O 1
ATOM 519 N N . ILE A 1 69 ? -1.066 -12.25 4.359 1 98.94 69 ILE A N 1
ATOM 520 C CA . ILE A 1 69 ? -1.219 -12.523 2.934 1 98.94 69 ILE A CA 1
ATOM 521 C C . ILE A 1 69 ? -0.237 -11.656 2.141 1 98.94 69 ILE A C 1
ATOM 523 O O . ILE A 1 69 ? 0.494 -12.164 1.286 1 98.94 69 ILE A O 1
ATOM 527 N N . ALA A 1 70 ? -0.179 -10.422 2.477 1 99 70 ALA A N 1
ATOM 528 C CA . ALA A 1 70 ? 0.749 -9.492 1.827 1 99 70 ALA A CA 1
ATOM 529 C C . ALA A 1 70 ? 2.195 -9.938 2.029 1 99 70 ALA A C 1
ATOM 531 O O . ALA A 1 70 ? 3.006 -9.875 1.103 1 99 70 ALA A O 1
ATOM 532 N N . ALA A 1 71 ? 2.463 -10.375 3.207 1 98.94 71 ALA A N 1
ATOM 533 C CA . ALA A 1 71 ? 3.82 -10.812 3.523 1 98.94 71 ALA A CA 1
ATOM 534 C C . ALA A 1 71 ? 4.227 -12 2.66 1 98.94 71 ALA A C 1
ATOM 536 O O . ALA A 1 71 ? 5.336 -12.039 2.127 1 98.94 71 ALA A O 1
ATOM 537 N N . PHE A 1 72 ? 3.348 -12.914 2.531 1 98.94 72 PHE A N 1
ATOM 538 C CA . PHE A 1 72 ? 3.637 -14.102 1.74 1 98.94 72 PHE A CA 1
ATOM 539 C C . PHE A 1 72 ? 3.918 -13.734 0.289 1 98.94 72 PHE A C 1
ATOM 541 O O . PHE A 1 72 ? 4.922 -14.164 -0.283 1 98.94 72 PHE A O 1
ATOM 548 N N . ILE A 1 73 ? 3.059 -12.891 -0.303 1 98.94 73 ILE A N 1
ATOM 549 C CA . ILE A 1 73 ? 3.18 -12.523 -1.708 1 98.94 73 ILE A CA 1
ATOM 550 C C . ILE A 1 73 ? 4.469 -11.734 -1.923 1 98.94 73 ILE A C 1
ATOM 552 O O . ILE A 1 73 ? 5.223 -12.008 -2.863 1 98.94 73 ILE A O 1
ATOM 556 N N . LYS A 1 74 ? 4.672 -10.797 -1.078 1 98.94 74 LYS A N 1
ATOM 557 C CA . LYS A 1 74 ? 5.859 -9.961 -1.188 1 98.94 74 LYS A CA 1
ATOM 558 C C . LYS A 1 74 ? 7.133 -10.797 -1.124 1 98.94 74 LYS A C 1
ATOM 560 O O . LYS A 1 74 ? 8.055 -10.602 -1.923 1 98.94 74 LYS A O 1
ATOM 565 N N . LYS A 1 75 ? 7.207 -11.664 -0.206 1 98.94 75 LYS A N 1
ATOM 566 C CA . LYS A 1 75 ? 8.398 -12.492 -0.021 1 98.94 75 LYS A CA 1
ATOM 567 C C . LYS A 1 75 ? 8.594 -13.445 -1.195 1 98.94 75 LYS A C 1
ATOM 569 O O . LYS A 1 75 ? 9.711 -13.641 -1.666 1 98.94 75 LYS A O 1
ATOM 574 N N . GLU A 1 76 ? 7.527 -14.047 -1.646 1 98.94 76 GLU A N 1
ATOM 575 C CA . GLU A 1 76 ? 7.617 -14.938 -2.797 1 98.94 76 GLU A CA 1
ATOM 576 C C . GLU A 1 76 ? 8.141 -14.195 -4.027 1 98.94 76 GLU A C 1
ATOM 578 O O . GLU A 1 76 ? 8.961 -14.734 -4.777 1 98.94 76 GLU A O 1
ATOM 583 N N . PHE A 1 77 ? 7.715 -13.008 -4.191 1 98.94 77 PHE A N 1
ATOM 584 C CA . PHE A 1 77 ? 8.125 -12.258 -5.375 1 98.94 77 PHE A CA 1
ATOM 585 C C . PHE A 1 77 ? 9.547 -11.734 -5.211 1 98.94 77 PHE A C 1
ATOM 587 O O . PHE A 1 77 ? 10.297 -11.648 -6.184 1 98.94 77 PHE A O 1
ATOM 594 N N . ASP A 1 78 ? 9.859 -11.352 -4.035 1 98.88 78 ASP A N 1
ATOM 595 C CA . ASP A 1 78 ? 11.266 -11.023 -3.799 1 98.88 78 ASP A CA 1
ATOM 596 C C . ASP A 1 78 ? 12.172 -12.195 -4.152 1 98.88 78 ASP A C 1
ATOM 598 O O . ASP A 1 78 ? 13.227 -12.008 -4.77 1 98.88 78 ASP A O 1
ATOM 602 N N . LYS A 1 79 ? 11.766 -13.305 -3.764 1 98.88 79 LYS A N 1
ATOM 603 C CA . LYS A 1 79 ? 12.562 -14.5 -3.99 1 98.88 79 LYS A CA 1
ATOM 604 C C . LYS A 1 79 ? 12.617 -14.852 -5.473 1 98.88 79 LYS A C 1
ATOM 606 O O . LYS A 1 79 ? 13.695 -15.133 -6.012 1 98.88 79 LYS A O 1
ATOM 611 N N . LYS A 1 80 ? 11.555 -14.766 -6.141 1 98.75 80 LYS A N 1
ATOM 612 C CA . LYS A 1 80 ? 11.453 -15.258 -7.512 1 98.75 80 LYS A CA 1
ATOM 613 C C . LYS A 1 80 ? 11.938 -14.203 -8.508 1 98.75 80 LYS A C 1
ATOM 615 O O . LYS A 1 80 ? 12.523 -14.539 -9.539 1 98.75 80 LYS A O 1
ATOM 620 N N . TYR A 1 81 ? 11.648 -12.992 -8.211 1 98.5 81 TYR A N 1
ATOM 621 C CA . TYR A 1 81 ? 11.891 -11.938 -9.195 1 98.5 81 TYR A CA 1
ATOM 622 C C . TYR A 1 81 ? 12.82 -10.875 -8.633 1 98.5 81 TYR A C 1
ATOM 624 O O . TYR A 1 81 ? 12.844 -9.742 -9.117 1 98.5 81 TYR A O 1
ATOM 632 N N . ASN A 1 82 ? 13.531 -11.109 -7.59 1 98.44 82 ASN A N 1
ATOM 633 C CA . ASN A 1 82 ? 14.516 -10.234 -6.961 1 98.44 82 ASN A CA 1
ATOM 634 C C . ASN A 1 82 ? 13.844 -9.055 -6.262 1 98.44 82 ASN A C 1
ATOM 636 O O . ASN A 1 82 ? 12.797 -8.586 -6.699 1 98.44 82 ASN A O 1
ATOM 640 N N . PRO A 1 83 ? 14.461 -8.492 -5.336 1 98.31 83 PRO A N 1
ATOM 641 C CA . PRO A 1 83 ? 13.938 -7.316 -4.641 1 98.31 83 PRO A CA 1
ATOM 642 C C . PRO A 1 83 ? 13.945 -6.062 -5.512 1 98.31 83 PRO A C 1
ATOM 644 O O . PRO A 1 83 ? 14.672 -6 -6.504 1 98.31 83 PRO A O 1
ATOM 647 N N . THR A 1 84 ? 13.109 -5.129 -5.141 1 98.62 84 THR A N 1
ATOM 648 C CA . THR A 1 84 ? 12.352 -5.016 -3.904 1 98.62 84 THR A CA 1
ATOM 649 C C . THR A 1 84 ? 10.859 -4.848 -4.195 1 98.62 84 THR A C 1
ATOM 651 O O . THR A 1 84 ? 10.461 -3.891 -4.863 1 98.62 84 THR A O 1
ATOM 654 N N . TRP A 1 85 ? 10.031 -5.773 -3.854 1 98.94 85 TRP A N 1
ATOM 655 C CA . TRP A 1 85 ? 8.586 -5.75 -4.062 1 98.94 85 TRP A CA 1
ATOM 656 C C . TRP A 1 85 ? 7.867 -5.227 -2.824 1 98.94 85 TRP A C 1
ATOM 658 O O . TRP A 1 85 ? 8.414 -5.27 -1.718 1 98.94 85 TRP A O 1
ATOM 668 N N . HIS A 1 86 ? 6.664 -4.68 -2.957 1 99 86 HIS A N 1
ATOM 669 C CA . HIS A 1 86 ? 5.719 -4.23 -1.94 1 99 86 HIS A CA 1
ATOM 670 C C . HIS A 1 86 ? 4.316 -4.754 -2.223 1 99 86 HIS A C 1
ATOM 672 O O . HIS A 1 86 ? 3.891 -4.809 -3.377 1 99 86 HIS A O 1
ATOM 678 N N . CYS A 1 87 ? 3.635 -5.141 -1.238 1 99 87 CYS A N 1
ATOM 679 C CA . CYS A 1 87 ? 2.307 -5.711 -1.442 1 99 87 CYS A CA 1
ATOM 680 C C . CYS A 1 87 ? 1.308 -5.137 -0.443 1 99 87 CYS A C 1
ATOM 682 O O . CYS A 1 87 ? 1.601 -5.043 0.75 1 99 87 CYS A O 1
ATOM 684 N N . ILE A 1 88 ? 0.254 -4.688 -0.905 1 99 88 ILE A N 1
ATOM 685 C CA . ILE A 1 88 ? -0.892 -4.234 -0.124 1 99 88 ILE A CA 1
ATOM 686 C C . ILE A 1 88 ? -2.096 -5.133 -0.403 1 99 88 ILE A C 1
ATOM 688 O O . ILE A 1 88 ? -2.395 -5.438 -1.561 1 99 88 ILE A O 1
ATOM 692 N N . VAL A 1 89 ? -2.746 -5.582 0.597 1 98.94 89 VAL A N 1
ATOM 693 C CA . VAL A 1 89 ? -3.926 -6.434 0.496 1 98.94 89 VAL A CA 1
ATOM 694 C C . VAL A 1 89 ? -5.062 -5.844 1.331 1 98.94 89 VAL A C 1
ATOM 696 O O . VAL A 1 89 ? -4.871 -5.52 2.506 1 98.94 89 VAL A O 1
ATOM 699 N N . GLY A 1 90 ? -6.246 -5.73 0.712 1 98.88 90 GLY A N 1
ATOM 700 C CA . GLY A 1 90 ? -7.336 -5.211 1.523 1 98.88 90 GLY A CA 1
ATOM 701 C C . GLY A 1 90 ? -8.633 -5.07 0.754 1 98.88 90 GLY A C 1
ATOM 702 O O . GLY A 1 90 ? -8.672 -5.297 -0.457 1 98.88 90 GLY A O 1
ATOM 703 N N . ARG A 1 91 ? -9.648 -4.695 1.477 1 98.56 91 ARG A N 1
ATOM 704 C CA . ARG A 1 91 ? -10.984 -4.578 0.893 1 98.56 91 ARG A CA 1
ATOM 705 C C . ARG A 1 91 ? -11.344 -3.121 0.632 1 98.56 91 ARG A C 1
ATOM 707 O O . ARG A 1 91 ? -12.289 -2.83 -0.106 1 98.56 91 ARG A O 1
ATOM 714 N N . ASN A 1 92 ? -10.664 -2.213 1.288 1 98.44 92 ASN A N 1
ATOM 715 C CA . ASN A 1 92 ? -10.938 -0.786 1.148 1 98.44 92 ASN A CA 1
ATOM 716 C C . ASN A 1 92 ? -9.664 0.045 1.296 1 98.44 92 ASN A C 1
ATOM 718 O O . ASN A 1 92 ? -9.211 0.297 2.412 1 98.44 92 ASN A O 1
ATOM 722 N N . PHE A 1 93 ? -9.102 0.45 0.13 1 98.81 93 PHE A N 1
ATOM 723 C CA . PHE A 1 93 ? -7.953 1.347 0.133 1 98.81 93 PHE A CA 1
ATOM 724 C C . PHE A 1 93 ? -7.75 1.97 -1.243 1 98.81 93 PHE A C 1
ATOM 726 O O . PHE A 1 93 ? -8.234 1.445 -2.246 1 98.81 93 PHE A O 1
ATOM 733 N N . GLY A 1 94 ? -7.09 3.047 -1.272 1 98.88 94 GLY A N 1
ATOM 734 C CA . GLY A 1 94 ? -6.488 3.676 -2.438 1 98.88 94 GLY A CA 1
ATOM 735 C C . GLY A 1 94 ? -4.992 3.883 -2.299 1 98.88 94 GLY A C 1
ATOM 736 O O . GLY A 1 94 ? -4.461 3.893 -1.186 1 98.88 94 GLY A O 1
ATOM 737 N N . SER A 1 95 ? -4.391 3.998 -3.441 1 98.94 95 SER A N 1
ATOM 738 C CA . SER A 1 95 ? -2.932 4.051 -3.414 1 98.94 95 SER A CA 1
ATOM 739 C C . SER A 1 95 ? -2.393 4.988 -4.488 1 98.94 95 SER A C 1
ATOM 741 O O . SER A 1 95 ? -3.074 5.266 -5.477 1 98.94 95 SER A O 1
ATOM 743 N N . TYR A 1 96 ? -1.357 5.543 -4.215 1 98.88 96 TYR A N 1
ATOM 744 C CA . TYR A 1 96 ? -0.542 6.234 -5.207 1 98.88 96 TYR A CA 1
ATOM 745 C C . TYR A 1 96 ? 0.935 5.902 -5.027 1 98.88 96 TYR A C 1
ATOM 747 O O . TYR A 1 96 ? 1.549 6.297 -4.031 1 98.88 96 TYR A O 1
ATOM 755 N N . VAL A 1 97 ? 1.443 5.09 -5.988 1 98.94 97 VAL A N 1
ATOM 756 C CA . VAL A 1 97 ? 2.791 4.551 -5.852 1 98.94 97 VAL A CA 1
ATOM 757 C C . VAL A 1 97 ? 3.57 4.77 -7.148 1 98.94 97 VAL A C 1
ATOM 759 O O . VAL A 1 97 ? 2.977 5.02 -8.203 1 98.94 97 VAL A O 1
ATOM 762 N N . THR A 1 98 ? 4.879 4.785 -7.023 1 98.88 98 THR A N 1
ATOM 763 C CA . THR A 1 98 ? 5.785 4.738 -8.164 1 98.88 98 THR A CA 1
ATOM 764 C C . THR A 1 98 ? 6.418 3.355 -8.297 1 98.88 98 THR A C 1
ATOM 766 O O . THR A 1 98 ? 6.914 2.799 -7.316 1 98.88 98 THR A O 1
ATOM 769 N N . HIS A 1 99 ? 6.316 2.832 -9.477 1 98.69 99 HIS A N 1
ATOM 770 C CA . HIS A 1 99 ? 6.844 1.484 -9.664 1 98.69 99 HIS A CA 1
ATOM 771 C C . HIS A 1 99 ? 7.824 1.435 -10.836 1 98.69 99 HIS A C 1
ATOM 773 O O . HIS A 1 99 ? 7.797 2.301 -11.711 1 98.69 99 HIS A O 1
ATOM 779 N N . GLU A 1 100 ? 8.695 0.48 -10.797 1 98.56 100 GLU A N 1
ATOM 780 C CA . GLU A 1 100 ? 9.523 0.166 -11.961 1 98.56 100 GLU A CA 1
ATOM 781 C C . GLU A 1 100 ? 8.672 -0.323 -13.125 1 98.56 100 GLU A C 1
ATOM 783 O O . GLU A 1 100 ? 7.691 -1.04 -12.93 1 98.56 100 GLU A O 1
ATOM 788 N N . THR A 1 101 ? 9.062 0.075 -14.305 1 98.5 101 THR A N 1
ATOM 789 C CA . THR A 1 101 ? 8.359 -0.335 -15.516 1 98.5 101 THR A CA 1
ATOM 790 C C . THR A 1 101 ? 8.234 -1.854 -15.578 1 98.5 101 THR A C 1
ATOM 792 O O . THR A 1 101 ? 9.188 -2.574 -15.266 1 98.5 101 THR A O 1
ATOM 795 N N . ARG A 1 102 ? 7.004 -2.328 -15.93 1 98.69 102 ARG A N 1
ATOM 796 C CA . ARG A 1 102 ? 6.664 -3.727 -16.172 1 98.69 102 ARG A CA 1
ATOM 797 C C . ARG A 1 102 ? 6.645 -4.516 -14.859 1 98.69 102 ARG A C 1
ATOM 799 O O . ARG A 1 102 ? 6.75 -5.742 -14.867 1 98.69 102 ARG A O 1
ATOM 806 N N . HIS A 1 103 ? 6.582 -3.83 -13.727 1 98.88 103 HIS A N 1
ATOM 807 C CA . HIS A 1 103 ? 6.57 -4.504 -12.43 1 98.88 103 HIS A CA 1
ATOM 808 C C . HIS A 1 103 ? 5.48 -3.936 -11.523 1 98.88 103 HIS A C 1
ATOM 810 O O . HIS A 1 103 ? 5.746 -3.598 -10.367 1 98.88 103 HIS A O 1
ATOM 816 N N . PHE A 1 104 ? 4.285 -3.967 -12.055 1 98.94 104 PHE A N 1
ATOM 817 C CA . PHE A 1 104 ? 3.137 -3.432 -11.336 1 98.94 104 PHE A CA 1
ATOM 818 C C . PHE A 1 104 ? 1.874 -4.215 -11.68 1 98.94 104 PHE A C 1
ATOM 820 O O . PHE A 1 104 ? 1.574 -4.434 -12.859 1 98.94 104 PHE A O 1
ATOM 827 N N . ILE A 1 105 ? 1.098 -4.527 -10.617 1 98.94 105 ILE A N 1
ATOM 828 C CA . ILE A 1 105 ? -0.214 -5.113 -10.867 1 98.94 105 ILE A CA 1
ATOM 829 C C . ILE A 1 105 ? -1.162 -4.773 -9.719 1 98.94 105 ILE A C 1
ATOM 831 O O . ILE A 1 105 ? -0.757 -4.762 -8.555 1 98.94 105 ILE A O 1
ATOM 835 N N . TYR A 1 106 ? -2.369 -4.445 -10.055 1 98.94 106 TYR A N 1
ATOM 836 C CA . TYR A 1 106 ? -3.5 -4.242 -9.156 1 98.94 106 TYR A CA 1
ATOM 837 C C . TYR A 1 106 ? -4.691 -5.094 -9.578 1 98.94 106 TYR A C 1
ATOM 839 O O . TYR A 1 106 ? -5.215 -4.941 -10.68 1 98.94 106 TYR A O 1
ATOM 847 N N . PHE A 1 107 ? -5.07 -5.996 -8.719 1 98.94 107 PHE A N 1
ATOM 848 C CA . PHE A 1 107 ? -6.133 -6.914 -9.109 1 98.94 107 PHE A CA 1
ATOM 849 C C . PHE A 1 107 ? -6.957 -7.328 -7.895 1 98.94 107 PHE A C 1
ATOM 851 O O . PHE A 1 107 ? -6.566 -7.074 -6.754 1 98.94 107 PHE A O 1
ATOM 858 N N . TYR A 1 108 ? -8.133 -7.938 -8.211 1 98.56 108 TYR A N 1
ATOM 859 C CA . TYR A 1 108 ? -8.992 -8.523 -7.191 1 98.56 108 TYR A CA 1
ATOM 860 C C . TYR A 1 108 ? -8.984 -10.039 -7.27 1 98.56 108 TYR A C 1
ATOM 862 O O . TYR A 1 108 ? -8.969 -10.617 -8.359 1 98.56 108 TYR A O 1
ATOM 870 N N . LEU A 1 109 ? -8.938 -10.656 -6.191 1 97.88 109 LEU A N 1
ATOM 871 C CA . LEU A 1 109 ? -9.328 -12.055 -6.016 1 97.88 109 LEU A CA 1
ATOM 872 C C . LEU A 1 109 ? -10.578 -12.164 -5.148 1 97.88 109 LEU A C 1
ATOM 874 O O . LEU A 1 109 ? -10.492 -12.078 -3.92 1 97.88 109 LEU A O 1
ATOM 878 N N . GLY A 1 110 ? -11.703 -12.383 -5.832 1 96.19 110 GLY A N 1
ATOM 879 C CA . GLY A 1 110 ? -12.961 -12.125 -5.148 1 96.19 110 GLY A CA 1
ATOM 880 C C . GLY A 1 110 ? -13.141 -10.672 -4.762 1 96.19 110 GLY A C 1
ATOM 881 O O . GLY A 1 110 ? -13.039 -9.781 -5.609 1 96.19 110 GLY A O 1
ATOM 882 N N . GLN A 1 111 ? -13.359 -10.508 -3.408 1 96.06 111 GLN A N 1
ATOM 883 C CA . GLN A 1 111 ? -13.594 -9.148 -2.938 1 96.06 111 GLN A CA 1
ATOM 884 C C . GLN A 1 111 ? -12.32 -8.531 -2.367 1 96.06 111 GLN A C 1
ATOM 886 O O . GLN A 1 111 ? -12.32 -7.379 -1.932 1 96.06 111 GLN A O 1
ATOM 891 N N . VAL A 1 112 ? -11.258 -9.273 -2.434 1 98.06 112 VAL A N 1
ATOM 892 C CA . VAL A 1 112 ? -10 -8.797 -1.865 1 98.06 112 VAL A CA 1
ATOM 893 C C . VAL A 1 112 ? -9.141 -8.164 -2.959 1 98.06 112 VAL A C 1
ATOM 895 O O . VAL A 1 112 ? -8.898 -8.781 -3.998 1 98.06 112 VAL A O 1
ATOM 898 N N . ALA A 1 113 ? -8.734 -6.91 -2.707 1 98.81 113 ALA A N 1
ATOM 899 C CA . ALA A 1 113 ? -7.84 -6.211 -3.627 1 98.81 113 ALA A CA 1
ATOM 900 C C . ALA A 1 113 ? -6.379 -6.457 -3.266 1 98.81 113 ALA A C 1
ATOM 902 O O . ALA A 1 113 ? -6.023 -6.488 -2.086 1 98.81 113 ALA A O 1
ATOM 903 N N . ILE A 1 114 ? -5.512 -6.582 -4.297 1 98.94 114 ILE A N 1
ATOM 904 C CA . ILE A 1 114 ? -4.078 -6.789 -4.125 1 98.94 114 ILE A CA 1
ATOM 905 C C . ILE A 1 114 ? -3.307 -5.812 -5.016 1 98.94 114 ILE A C 1
ATOM 907 O O . ILE A 1 114 ? -3.535 -5.754 -6.227 1 98.94 114 ILE A O 1
ATOM 911 N N . LEU A 1 115 ? -2.451 -5.059 -4.406 1 99 115 LEU A N 1
ATOM 912 C CA . LEU A 1 115 ? -1.472 -4.215 -5.082 1 99 115 LEU A CA 1
ATOM 913 C C . LEU A 1 115 ? -0.061 -4.766 -4.898 1 99 115 LEU A C 1
ATOM 915 O O . LEU A 1 115 ? 0.395 -4.953 -3.768 1 99 115 LEU A O 1
ATOM 919 N N . LEU A 1 116 ? 0.564 -5.074 -5.957 1 99 116 LEU A N 1
ATOM 920 C CA . LEU A 1 116 ? 1.914 -5.625 -5.977 1 99 116 LEU A CA 1
ATOM 921 C C . LEU A 1 116 ? 2.793 -4.883 -6.977 1 99 116 LEU A C 1
ATOM 923 O O . LEU A 1 116 ? 2.428 -4.742 -8.148 1 99 116 LEU A O 1
ATOM 927 N N . PHE A 1 117 ? 3.912 -4.375 -6.402 1 98.94 117 PHE A N 1
ATOM 928 C CA . PHE A 1 117 ? 4.758 -3.607 -7.309 1 98.94 117 PHE A CA 1
ATOM 929 C C . PHE A 1 117 ? 6.199 -3.584 -6.816 1 98.94 117 PHE A C 1
ATOM 931 O O . PHE A 1 117 ? 6.465 -3.842 -5.641 1 98.94 117 PHE A O 1
ATOM 938 N N . LYS A 1 118 ? 7.055 -3.334 -7.785 1 98.81 118 LYS A N 1
ATOM 939 C CA . LYS A 1 118 ? 8.477 -3.178 -7.48 1 98.81 118 LYS A CA 1
ATOM 940 C C . LYS A 1 118 ? 8.875 -1.705 -7.449 1 98.81 118 LYS A C 1
ATOM 942 O O . LYS A 1 118 ? 8.453 -0.925 -8.305 1 98.81 118 LYS A O 1
ATOM 947 N N . SER A 1 119 ? 9.578 -1.346 -6.465 1 98.38 119 SER A N 1
ATOM 948 C CA . SER A 1 119 ? 10.25 -0.054 -6.363 1 98.38 119 SER A CA 1
ATOM 949 C C . SER A 1 119 ? 11.477 -0.139 -5.473 1 98.38 119 SER A C 1
ATOM 951 O O . SER A 1 119 ? 11.367 -0.392 -4.27 1 98.38 119 SER A O 1
ATOM 953 N N . GLY A 1 120 ? 12.711 0.112 -5.934 1 87.12 120 GLY A N 1
ATOM 954 C CA . GLY A 1 120 ? 13.969 0.03 -5.211 1 87.12 120 GLY A CA 1
ATOM 955 C C . GLY A 1 120 ? 15.055 -0.711 -5.977 1 87.12 120 GLY A C 1
ATOM 956 O O . GLY A 1 120 ? 14.766 -1.397 -6.961 1 87.12 120 GLY A O 1
ATOM 957 N N . MET B 1 1 ? 7.25 23.781 -44.469 1 23.05 1 MET B N 1
ATOM 958 C CA . MET B 1 1 ? 7.527 22.641 -43.594 1 23.05 1 MET B CA 1
ATOM 959 C C . MET B 1 1 ? 6.551 22.594 -42.438 1 23.05 1 MET B C 1
ATOM 961 O O . MET B 1 1 ? 6.691 23.344 -41.469 1 23.05 1 MET B O 1
ATOM 965 N N . THR B 1 2 ? 5.148 22.562 -42.625 1 23.52 2 THR B N 1
ATOM 966 C CA . THR B 1 2 ? 3.811 23.062 -42.344 1 23.52 2 THR B CA 1
ATOM 967 C C . THR B 1 2 ? 3.143 22.219 -41.25 1 23.52 2 THR B C 1
ATOM 969 O O . THR B 1 2 ? 3.188 20.984 -41.312 1 23.52 2 THR B O 1
ATOM 972 N N . GLY B 1 3 ? 3.037 22.781 -39.938 1 22.45 3 GLY B N 1
ATOM 973 C CA . GLY B 1 3 ? 2.721 22.375 -38.594 1 22.45 3 GLY B CA 1
ATOM 974 C C . GLY B 1 3 ? 1.295 21.875 -38.406 1 22.45 3 GLY B C 1
ATOM 975 O O . GLY B 1 3 ? 0.344 22.594 -38.75 1 22.45 3 GLY B O 1
ATOM 976 N N . ILE B 1 4 ? 0.929 20.562 -38.625 1 22.48 4 ILE B N 1
ATOM 977 C CA . ILE B 1 4 ? -0.39 19.953 -38.781 1 22.48 4 ILE B CA 1
ATOM 978 C C . ILE B 1 4 ? -1.153 20.047 -37.469 1 22.48 4 ILE B C 1
ATOM 980 O O . ILE B 1 4 ? -0.708 19.516 -36.438 1 22.48 4 ILE B O 1
ATOM 984 N N . SER B 1 5 ? -1.845 21.266 -37.094 1 19.06 5 SER B N 1
ATOM 985 C CA . SER B 1 5 ? -2.605 21.547 -35.875 1 19.06 5 SER B CA 1
ATOM 986 C C . SER B 1 5 ? -3.883 20.703 -35.812 1 19.06 5 SER B C 1
ATOM 988 O O . SER B 1 5 ? -4.699 20.766 -36.75 1 19.06 5 SER B O 1
ATOM 990 N N . ALA B 1 6 ? -3.869 19.453 -35.594 1 19.78 6 ALA B N 1
ATOM 991 C CA . ALA B 1 6 ? -5.09 18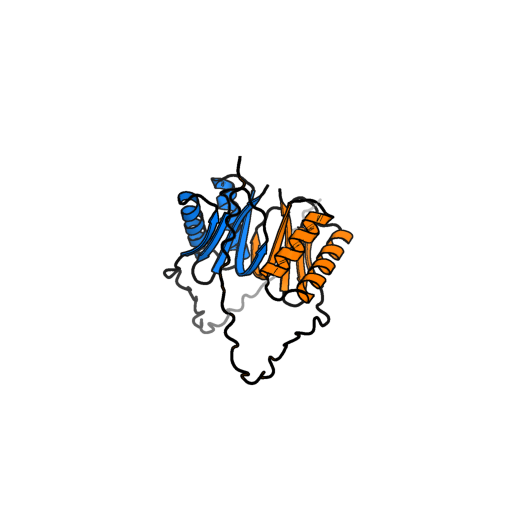.672 -35.75 1 19.78 6 ALA B CA 1
ATOM 992 C C . ALA B 1 6 ? -6.074 18.984 -34.625 1 19.78 6 ALA B C 1
ATOM 994 O O . ALA B 1 6 ? -5.766 18.781 -33.438 1 19.78 6 ALA B O 1
ATOM 995 N N . SER B 1 7 ? -6.832 20.188 -34.594 1 20.89 7 SER B N 1
ATOM 996 C CA . SER B 1 7 ? -7.633 20.625 -33.438 1 20.89 7 SER B CA 1
ATOM 997 C C . SER B 1 7 ? -8.945 19.844 -33.344 1 20.89 7 SER B C 1
ATOM 999 O O . SER B 1 7 ? -9.727 19.844 -34.312 1 20.89 7 SER B O 1
ATOM 1001 N N . ALA B 1 8 ? -8.977 18.609 -33 1 19.34 8 ALA B N 1
ATOM 1002 C CA . ALA B 1 8 ? -10.242 17.875 -33.094 1 19.34 8 ALA B CA 1
ATOM 1003 C C . ALA B 1 8 ? -11.266 18.422 -32.094 1 19.34 8 ALA B C 1
ATOM 1005 O O . ALA B 1 8 ? -10.938 18.672 -30.922 1 19.34 8 ALA B O 1
ATOM 1006 N N . SER B 1 9 ? -12.094 19.422 -32.531 1 22 9 SER B N 1
ATOM 1007 C CA . SER B 1 9 ? -13.008 20.141 -31.656 1 22 9 SER B CA 1
ATOM 1008 C C . SER B 1 9 ? -14.164 19.266 -31.203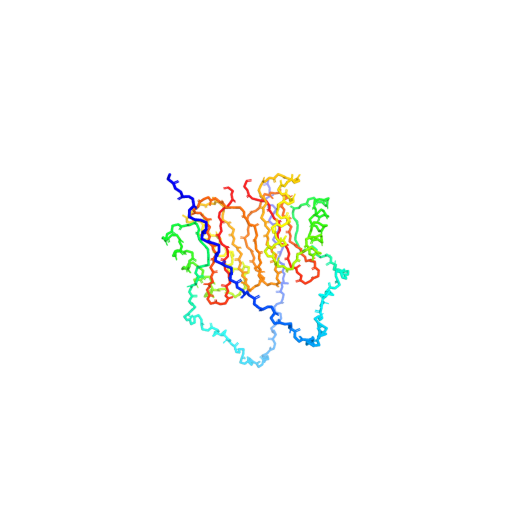 1 22 9 SER B C 1
ATOM 1010 O O . SER B 1 9 ? -14.93 18.766 -32.031 1 22 9 SER B O 1
ATOM 1012 N N . ILE B 1 10 ? -13.977 18.344 -30.359 1 20.42 10 ILE B N 1
ATOM 1013 C CA . ILE B 1 10 ? -15.102 17.469 -30.078 1 20.42 10 ILE B CA 1
ATOM 1014 C C . ILE B 1 10 ? -16.219 18.25 -29.406 1 20.42 10 ILE B C 1
ATOM 1016 O O . ILE B 1 10 ? -15.984 19 -28.453 1 20.42 10 ILE B O 1
ATOM 1020 N N . ARG B 1 11 ? -17.188 18.531 -30.219 1 21.62 11 ARG B N 1
ATOM 1021 C CA . ARG B 1 11 ? -18.344 19.375 -29.906 1 21.62 11 ARG B CA 1
ATOM 1022 C C . ARG B 1 11 ? -19.203 18.734 -28.828 1 21.62 11 ARG B C 1
ATOM 1024 O O . ARG B 1 11 ? -19.719 17.625 -29 1 21.62 11 ARG B O 1
ATOM 1031 N N . ILE B 1 12 ? -18.875 18.594 -27.625 1 22.2 12 ILE B N 1
ATOM 1032 C CA . ILE B 1 12 ? -19.734 17.953 -26.641 1 22.2 12 ILE B CA 1
ATOM 1033 C C . ILE B 1 12 ? -20.875 18.891 -26.25 1 22.2 12 ILE B C 1
ATOM 1035 O O . ILE B 1 12 ? -20.625 20.031 -25.844 1 22.2 12 ILE B O 1
ATOM 1039 N N . THR B 1 13 ? -22.016 18.75 -26.953 1 21.66 13 THR B N 1
ATOM 1040 C CA . THR B 1 13 ? -23.234 19.531 -26.781 1 21.66 13 THR B CA 1
ATOM 1041 C C . THR B 1 13 ? -23.797 19.359 -25.375 1 21.66 13 THR B C 1
ATOM 1043 O O . THR B 1 13 ? -23.875 18.234 -24.859 1 21.66 13 THR B O 1
ATOM 1046 N N . THR B 1 14 ? -23.734 20.312 -24.547 1 21.91 14 THR B N 1
ATOM 1047 C CA . THR B 1 14 ? -24.031 20.422 -23.125 1 21.91 14 THR B CA 1
ATOM 1048 C C . THR B 1 14 ? -25.547 20.469 -22.906 1 21.91 14 THR B C 1
ATOM 1050 O O . THR B 1 14 ? -26.203 21.453 -23.281 1 21.91 14 THR B O 1
ATOM 1053 N N . LYS B 1 15 ? -26.328 19.422 -23.516 1 23.69 15 LYS B N 1
ATOM 1054 C CA . LYS B 1 15 ? -27.734 19.672 -23.25 1 23.69 15 LYS B CA 1
ATOM 1055 C C . LYS B 1 15 ? -27.984 20.016 -21.797 1 23.69 15 LYS B C 1
ATOM 1057 O O . LYS B 1 15 ? -27.312 19.484 -20.906 1 23.69 15 LYS B O 1
ATOM 1062 N N . LYS B 1 16 ? -28.75 21.094 -21.609 1 26.12 16 LYS B N 1
ATOM 1063 C CA . LYS B 1 16 ? -29.062 21.828 -20.391 1 26.12 16 LYS B CA 1
ATOM 1064 C C . LYS B 1 16 ? -29.906 21 -19.438 1 26.12 16 LYS B C 1
ATOM 1066 O O . LYS B 1 16 ? -31.031 20.625 -19.766 1 26.12 16 LYS B O 1
ATOM 1071 N N . PRO B 1 17 ? -29.375 19.906 -18.844 1 24.09 17 PRO B N 1
ATOM 1072 C CA . PRO B 1 17 ? -30.359 19.125 -18.094 1 24.09 17 PRO B CA 1
ATOM 1073 C C . PRO B 1 17 ? -31.203 19.969 -17.156 1 24.09 17 PRO B C 1
ATOM 1075 O O . PRO B 1 17 ? -30.766 21.047 -16.734 1 24.09 17 PRO B O 1
ATOM 1078 N N . SER B 1 18 ? -32.562 19.75 -17.172 1 26.7 18 SER B N 1
ATOM 1079 C CA . SER B 1 18 ? -33.719 20.219 -16.406 1 26.7 18 SER B CA 1
ATOM 1080 C C . SER B 1 18 ? -33.406 20.234 -14.914 1 26.7 18 SER B C 1
ATOM 1082 O O . SER B 1 18 ? -32.531 19.5 -14.438 1 26.7 18 SER B O 1
ATOM 1084 N N . SER B 1 19 ? -34.062 21.203 -14.141 1 26.17 19 SER B N 1
ATOM 1085 C CA . SER B 1 19 ? -33.969 21.812 -12.812 1 26.17 19 SER B CA 1
ATOM 1086 C C . SER B 1 19 ? -34.188 20.781 -11.719 1 26.17 19 SER B C 1
ATOM 1088 O O . SER B 1 19 ? -35.312 20.625 -11.242 1 26.17 19 SER B O 1
ATOM 1090 N N . GLN B 1 20 ? -34.094 19.469 -12.023 1 26.02 20 GLN B N 1
ATOM 1091 C CA . GLN B 1 20 ? -34.594 18.656 -10.922 1 26.02 20 GLN B CA 1
ATOM 1092 C C . GLN B 1 20 ? -34.094 19.172 -9.578 1 26.02 20 GLN B C 1
ATOM 1094 O O . GLN B 1 20 ? -33.062 19.828 -9.508 1 26.02 20 GLN B O 1
ATOM 1099 N N . THR B 1 21 ? -35 19.156 -8.445 1 26.39 21 THR B N 1
ATOM 1100 C CA . THR B 1 21 ? -35.031 19.484 -7.027 1 26.39 21 THR B CA 1
ATOM 1101 C C . THR B 1 21 ? -33.781 19.031 -6.32 1 26.39 21 THR B C 1
ATOM 1103 O O . THR B 1 21 ? -33.375 17.875 -6.453 1 26.39 21 THR B O 1
ATOM 1106 N N . VAL B 1 22 ? -32.875 19.953 -6.094 1 25.66 22 VAL B N 1
ATOM 1107 C CA . VAL B 1 22 ? -31.625 20.016 -5.363 1 25.66 22 VAL B CA 1
ATOM 1108 C C . VAL B 1 22 ? -31.766 19.312 -4.012 1 25.66 22 VAL B C 1
ATOM 1110 O O . VAL B 1 22 ? -32.312 19.891 -3.062 1 25.66 22 VAL B O 1
ATOM 1113 N N . GLU B 1 23 ? -32.562 18.25 -3.979 1 26.75 23 GLU B N 1
ATOM 1114 C CA . GLU B 1 23 ? -32.625 17.656 -2.646 1 26.75 23 GLU B CA 1
ATOM 1115 C C . GLU B 1 23 ? -31.266 17.734 -1.954 1 26.75 23 GLU B C 1
ATOM 1117 O O . GLU B 1 23 ? -30.234 17.828 -2.617 1 26.75 23 GLU B O 1
ATOM 1122 N N . GLU B 1 24 ? -31.297 17.906 -0.553 1 28.56 24 GLU B N 1
ATOM 1123 C CA . GLU B 1 24 ? -30.375 18.109 0.554 1 28.56 24 GLU B CA 1
ATOM 1124 C C . GLU B 1 24 ? -29.203 17.125 0.469 1 28.56 24 GLU B C 1
ATOM 1126 O O . GLU B 1 24 ? -29.375 15.922 0.611 1 28.56 24 GLU B O 1
ATOM 1131 N N . VAL B 1 25 ? -28.531 17.094 -0.618 1 27.97 25 VAL B N 1
ATOM 1132 C CA . VAL B 1 25 ? -27.25 16.391 -0.562 1 27.97 25 VAL B CA 1
ATOM 1133 C C . VAL B 1 25 ? -26.594 16.625 0.797 1 27.97 25 VAL B C 1
ATOM 1135 O O . VAL B 1 25 ? -26.312 17.766 1.178 1 27.97 25 VAL B O 1
ATOM 1138 N N . ARG B 1 26 ? -27.172 15.969 1.808 1 26.08 26 ARG B N 1
ATOM 1139 C CA . ARG B 1 26 ? -26.484 15.812 3.082 1 26.08 26 ARG B CA 1
ATOM 1140 C C . ARG B 1 26 ? -24.969 15.789 2.883 1 26.08 26 ARG B C 1
ATOM 1142 O O . ARG B 1 26 ? -24.438 14.906 2.195 1 26.08 26 ARG B O 1
ATOM 1149 N N . HIS B 1 27 ? -24.375 16.922 2.441 1 32.38 27 HIS B N 1
ATOM 1150 C CA . HIS B 1 27 ? -23 17.297 2.725 1 32.38 27 HIS B CA 1
ATOM 1151 C C . HIS B 1 27 ? -22.484 16.594 3.982 1 32.38 27 HIS B C 1
ATOM 1153 O O . HIS B 1 27 ? -22.797 17.016 5.098 1 32.38 27 HIS B O 1
ATOM 1159 N N . ILE B 1 28 ? -22.797 15.344 4.199 1 33.59 28 ILE B N 1
ATOM 1160 C CA . ILE B 1 28 ? -22.016 14.758 5.277 1 33.59 28 ILE B CA 1
ATOM 1161 C C . ILE B 1 28 ? -20.656 15.461 5.359 1 33.59 28 ILE B C 1
ATOM 1163 O O . ILE B 1 28 ? -19.812 15.289 4.48 1 33.59 28 ILE B O 1
ATOM 1167 N N . ALA B 1 29 ? -20.531 16.734 5.227 1 35.66 29 ALA B N 1
ATOM 1168 C CA . ALA B 1 29 ? -19.422 17.391 5.891 1 35.66 29 ALA B CA 1
ATOM 1169 C C . ALA B 1 29 ? -18.906 16.562 7.062 1 35.66 29 ALA B C 1
ATOM 1171 O O . ALA B 1 29 ? -19.484 16.578 8.148 1 35.66 29 ALA B O 1
ATOM 1172 N N . ALA B 1 30 ? -18.906 15.336 7.012 1 40.09 30 ALA B N 1
ATOM 1173 C CA . ALA B 1 30 ? -18.094 14.68 8.039 1 40.09 30 ALA B CA 1
ATOM 1174 C C . ALA B 1 30 ? -17.047 15.633 8.602 1 40.09 30 ALA B C 1
ATOM 1176 O O . ALA B 1 30 ? -16.109 16.031 7.891 1 40.09 30 ALA B O 1
ATOM 1177 N N . LYS B 1 31 ? -17.516 16.734 9.125 1 42.5 31 LYS B N 1
ATOM 1178 C CA . LYS B 1 31 ? -16.719 17.688 9.891 1 42.5 31 LYS B CA 1
ATOM 1179 C C . LYS B 1 31 ? -15.312 17.156 10.141 1 42.5 31 LYS B C 1
ATOM 1181 O O . LYS B 1 31 ? -15.148 16 10.547 1 42.5 31 LYS B O 1
ATOM 1186 N N . MET B 1 32 ? -14.328 17.422 9.195 1 46.75 32 MET B N 1
ATOM 1187 C CA . MET B 1 32 ? -12.914 17.484 9.531 1 46.75 32 MET B CA 1
ATOM 1188 C C . MET B 1 32 ? -12.719 17.641 11.039 1 46.75 32 MET B C 1
ATOM 1190 O O . MET B 1 32 ? -12.211 18.656 11.5 1 46.75 32 MET B O 1
ATOM 1194 N N . CYS B 1 33 ? -13.953 17.5 11.82 1 52.41 33 CYS B N 1
ATOM 1195 C CA . CYS B 1 33 ? -13.773 17.516 13.266 1 52.41 33 CYS B CA 1
ATOM 1196 C C . CYS B 1 33 ? -12.398 16.969 13.648 1 52.41 33 CYS B C 1
ATOM 1198 O O . CYS B 1 33 ? -11.711 16.359 12.812 1 52.41 33 CYS B O 1
ATOM 1200 N N . ASP B 1 34 ? -12.133 16.906 14.781 1 66.75 34 ASP B N 1
ATOM 1201 C CA . ASP B 1 34 ? -10.891 16.625 15.5 1 66.75 34 ASP B CA 1
ATOM 1202 C C . ASP B 1 34 ? -10.414 15.195 15.234 1 66.75 34 ASP B C 1
ATOM 1204 O O . ASP B 1 34 ? -10.656 14.297 16.047 1 66.75 34 ASP B O 1
ATOM 1208 N N . ARG B 1 35 ? -10.07 14.945 13.867 1 84.19 35 ARG B N 1
ATOM 1209 C CA . ARG B 1 35 ? -9.477 13.625 13.688 1 84.19 35 ARG B CA 1
ATOM 1210 C C . ARG B 1 35 ? -8.156 13.508 14.438 1 84.19 35 ARG B C 1
ATOM 1212 O O . ARG B 1 35 ? -7.188 14.195 14.117 1 84.19 35 ARG B O 1
ATOM 1219 N N . LYS B 1 36 ? -8.195 12.758 15.367 1 93.81 36 LYS B N 1
ATOM 1220 C CA . LYS B 1 36 ? -6.988 12.508 16.156 1 93.81 36 LYS B CA 1
ATOM 1221 C C . LYS B 1 36 ? -6.027 11.594 15.398 1 93.81 36 LYS B C 1
ATOM 1223 O O . LYS B 1 36 ? -6.445 10.609 14.789 1 93.81 36 LYS B O 1
ATOM 1228 N N . ALA B 1 37 ? -4.832 11.984 15.383 1 97.56 37 ALA B N 1
ATOM 1229 C CA . ALA B 1 37 ? -3.793 11.156 14.773 1 97.56 37 ALA B CA 1
ATOM 1230 C C . ALA B 1 37 ? -3.268 10.125 15.766 1 97.56 37 ALA B C 1
ATOM 1232 O O . ALA B 1 37 ? -3.006 10.445 16.938 1 97.56 37 ALA B O 1
ATOM 1233 N N . VAL B 1 38 ? -3.23 8.93 15.398 1 98.31 38 VAL B N 1
ATOM 1234 C CA . VAL B 1 38 ? -2.605 7.863 16.172 1 98.31 38 VAL B CA 1
ATOM 1235 C C . VAL B 1 38 ? -1.53 7.176 15.336 1 98.31 38 VAL B C 1
ATOM 1237 O O . VAL B 1 38 ? -1.842 6.445 14.391 1 98.31 38 VAL B O 1
ATOM 1240 N N . ILE B 1 39 ? -0.319 7.324 15.719 1 98.69 39 ILE B N 1
ATOM 1241 C CA . ILE B 1 39 ? 0.785 6.676 15.016 1 98.69 39 ILE B CA 1
ATOM 1242 C C . ILE B 1 39 ? 0.927 5.234 15.5 1 98.69 39 ILE B C 1
ATOM 1244 O O . ILE B 1 39 ? 1.178 4.992 16.688 1 98.69 39 ILE B O 1
ATOM 1248 N N . LYS B 1 40 ? 0.733 4.328 14.648 1 98.81 40 LYS B N 1
ATOM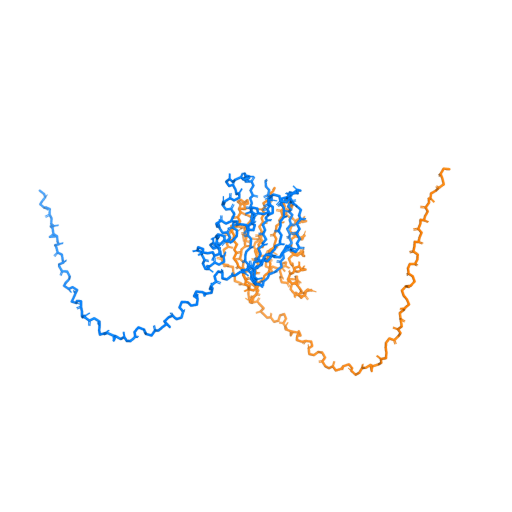 1249 C CA . LYS B 1 40 ? 0.813 2.914 15 1 98.81 40 LYS B CA 1
ATOM 1250 C C . LYS B 1 40 ? 2.244 2.396 14.875 1 98.81 40 LYS B C 1
ATOM 1252 O O . LYS B 1 40 ? 2.67 1.549 15.664 1 98.81 40 LYS B O 1
ATOM 1257 N N . ASN B 1 41 ? 2.973 2.787 13.898 1 98.75 41 ASN B N 1
ATOM 1258 C CA . ASN B 1 41 ? 4.367 2.424 13.664 1 98.75 41 ASN B CA 1
ATOM 1259 C C . ASN B 1 41 ? 5.105 3.516 12.891 1 98.75 41 ASN B C 1
ATOM 1261 O O . ASN B 1 41 ? 4.555 4.113 11.969 1 98.75 41 ASN B O 1
ATOM 1265 N N . ALA B 1 42 ? 6.355 3.795 13.375 1 98.88 42 ALA B N 1
ATOM 1266 C CA . ALA B 1 42 ? 7.156 4.797 12.672 1 98.88 42 ALA B CA 1
ATOM 1267 C C . ALA B 1 42 ? 8.641 4.477 12.773 1 98.88 42 ALA B C 1
ATOM 1269 O O . ALA B 1 42 ? 9.125 4.051 13.828 1 98.88 42 ALA B O 1
ATOM 1270 N N . ASP B 1 43 ? 9.352 4.508 11.727 1 98.94 43 ASP B N 1
ATOM 1271 C CA . ASP B 1 43 ? 10.789 4.699 11.57 1 98.94 43 ASP B CA 1
ATOM 1272 C C . ASP B 1 43 ? 11.086 5.977 10.789 1 98.94 43 ASP B C 1
ATOM 1274 O O . ASP B 1 43 ? 11.391 5.926 9.594 1 98.94 43 ASP B O 1
ATOM 1278 N N . MET B 1 44 ? 10.992 7.016 11.547 1 98.81 44 MET B N 1
ATOM 1279 C CA . MET B 1 44 ? 10.969 8.352 10.945 1 98.81 44 MET B CA 1
ATOM 1280 C C . MET B 1 44 ? 11.211 9.422 12 1 98.81 44 MET B C 1
ATOM 1282 O O . MET B 1 44 ? 10.789 9.273 13.148 1 98.81 44 MET B O 1
ATOM 1286 N N . SER B 1 45 ? 11.867 10.492 11.648 1 98.88 45 SER B N 1
ATOM 1287 C CA . SER B 1 45 ? 12.062 11.578 12.609 1 98.88 45 SER B CA 1
ATOM 1288 C C . SER B 1 45 ? 10.734 12.156 13.07 1 98.88 45 SER B C 1
ATOM 1290 O O . SER B 1 45 ? 9.742 12.102 12.336 1 98.88 45 SER B O 1
ATOM 1292 N N . GLU B 1 46 ? 10.695 12.727 14.281 1 98.31 46 GLU B N 1
ATOM 1293 C CA . GLU B 1 46 ? 9.484 13.344 14.812 1 98.31 46 GLU B CA 1
ATOM 1294 C C . GLU B 1 46 ? 9.008 14.484 13.93 1 98.31 46 GLU B C 1
ATOM 1296 O O . GLU B 1 46 ? 7.801 14.672 13.742 1 98.31 46 GLU B O 1
ATOM 1301 N N . GLU B 1 47 ? 9.93 15.18 13.492 1 98.5 47 GLU B N 1
ATOM 1302 C CA . GLU B 1 47 ? 9.578 16.297 12.617 1 98.5 47 GLU B CA 1
ATOM 1303 C C . GLU B 1 47 ? 8.891 15.805 11.344 1 98.5 47 GLU B C 1
ATOM 1305 O O . GLU B 1 47 ? 7.875 16.359 10.938 1 98.5 47 GLU B O 1
ATOM 1310 N N . MET B 1 48 ? 9.43 14.82 10.711 1 98.81 48 MET B N 1
ATOM 1311 C CA . MET B 1 48 ? 8.852 14.281 9.484 1 98.81 48 MET B CA 1
ATOM 1312 C C . MET B 1 48 ? 7.52 13.594 9.758 1 98.81 48 MET B C 1
ATOM 1314 O O . MET B 1 48 ? 6.605 13.648 8.938 1 98.81 48 MET B O 1
ATOM 1318 N N . GLN B 1 49 ? 7.375 12.992 10.914 1 98.88 49 GLN B N 1
ATOM 1319 C CA . GLN B 1 49 ? 6.098 12.414 11.312 1 98.88 49 GLN B CA 1
ATOM 1320 C C . GLN B 1 49 ? 5.012 13.484 11.398 1 98.88 49 GLN B C 1
ATOM 1322 O O . GLN B 1 49 ? 3.896 13.281 10.914 1 98.88 49 GLN B O 1
ATOM 1327 N N . GLN B 1 50 ? 5.371 14.555 12.031 1 98.69 50 GLN B N 1
ATOM 1328 C CA . GLN B 1 50 ? 4.41 15.648 12.141 1 98.69 50 GLN B CA 1
ATOM 1329 C C . GLN B 1 50 ? 4.027 16.188 10.766 1 98.69 50 GLN B C 1
ATOM 1331 O O . GLN B 1 50 ? 2.861 16.5 10.523 1 98.69 50 GLN B O 1
ATOM 1336 N N . ASP B 1 51 ? 5.016 16.266 9.922 1 98.81 51 ASP B N 1
ATOM 1337 C CA . ASP B 1 51 ? 4.734 16.688 8.555 1 98.81 51 ASP B CA 1
ATOM 1338 C C . ASP B 1 51 ? 3.793 15.719 7.855 1 98.81 51 ASP B C 1
ATOM 1340 O O . ASP B 1 51 ? 2.934 16.141 7.074 1 98.81 51 ASP B O 1
ATOM 1344 N N . ALA B 1 52 ? 3.953 14.414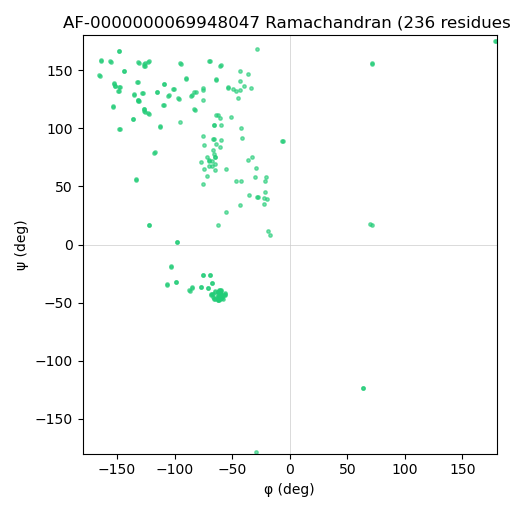 8.039 1 98.94 52 ALA B N 1
ATOM 1345 C CA . ALA B 1 52 ? 3.078 13.398 7.453 1 98.94 52 ALA B CA 1
ATOM 1346 C C . ALA B 1 52 ? 1.642 13.57 7.938 1 98.94 52 ALA B C 1
ATOM 1348 O O . ALA B 1 52 ? 0.701 13.531 7.141 1 98.94 52 ALA B O 1
ATOM 1349 N N . VAL B 1 53 ? 1.513 13.789 9.227 1 98.75 53 VAL B N 1
ATOM 1350 C CA . VAL B 1 53 ? 0.189 13.961 9.812 1 98.75 53 VAL B CA 1
ATOM 1351 C C . VAL B 1 53 ? -0.456 15.234 9.281 1 98.75 53 VAL B C 1
ATOM 1353 O O . VAL B 1 53 ? -1.635 15.242 8.922 1 98.75 53 VAL B O 1
ATOM 1356 N N . ASP B 1 54 ? 0.299 16.281 9.266 1 98.5 54 ASP B N 1
ATOM 1357 C CA . ASP B 1 54 ? -0.222 17.547 8.766 1 98.5 54 ASP B CA 1
ATOM 1358 C C . ASP B 1 54 ? -0.623 17.438 7.293 1 98.5 54 ASP B C 1
ATOM 1360 O O . ASP B 1 54 ? -1.673 17.938 6.891 1 98.5 54 ASP B O 1
ATOM 1364 N N . CYS B 1 55 ? 0.222 16.844 6.496 1 98.75 55 CYS B N 1
ATOM 1365 C CA . CYS B 1 55 ? -0.065 16.656 5.078 1 98.75 55 CYS B CA 1
ATOM 1366 C C . CYS B 1 55 ? -1.325 15.812 4.883 1 98.75 55 CYS B C 1
ATOM 1368 O O . CYS B 1 55 ? -2.156 16.125 4.027 1 98.75 55 CYS B O 1
ATOM 1370 N N . ALA B 1 56 ? -1.472 14.773 5.645 1 98.81 56 ALA B N 1
ATOM 1371 C CA . ALA B 1 56 ? -2.648 13.914 5.57 1 98.81 56 ALA B CA 1
ATOM 1372 C C . ALA B 1 56 ? -3.908 14.672 5.984 1 98.81 56 ALA B C 1
ATOM 1374 O O . ALA B 1 56 ? -4.973 14.484 5.391 1 98.81 56 ALA B O 1
ATOM 1375 N N . THR B 1 57 ? -3.746 15.484 7.023 1 98.38 57 THR B N 1
ATOM 1376 C CA . THR B 1 57 ? -4.867 16.312 7.461 1 98.38 57 THR B CA 1
ATOM 1377 C C . THR B 1 57 ? -5.34 17.219 6.336 1 98.38 57 THR B C 1
ATOM 1379 O O . THR B 1 57 ? -6.539 17.312 6.062 1 98.38 57 THR B O 1
ATOM 1382 N N . GLN B 1 58 ? -4.41 17.844 5.672 1 98.38 58 GLN B N 1
ATOM 1383 C CA . GLN B 1 58 ? -4.742 18.688 4.527 1 98.38 58 GLN B CA 1
ATOM 1384 C C . GLN B 1 58 ? -5.41 17.891 3.42 1 98.38 58 GLN B C 1
ATOM 1386 O O . GLN B 1 58 ? -6.395 18.328 2.828 1 98.38 58 GLN B O 1
ATOM 1391 N N . ALA B 1 59 ? -4.883 16.781 3.102 1 98.69 59 ALA B N 1
ATOM 1392 C CA . ALA B 1 59 ? -5.406 15.93 2.033 1 98.69 59 ALA B CA 1
ATOM 1393 C C . ALA B 1 59 ? -6.848 15.516 2.316 1 98.69 59 ALA B C 1
ATOM 1395 O O . ALA B 1 59 ? -7.691 15.523 1.417 1 98.69 59 ALA B O 1
ATOM 1396 N N . LEU B 1 60 ? -7.105 15.148 3.586 1 97.38 60 LEU B N 1
ATOM 1397 C CA . LEU B 1 60 ? -8.438 14.68 3.961 1 97.38 60 LEU B CA 1
ATOM 1398 C C . LEU B 1 60 ? -9.445 15.82 3.914 1 97.38 60 LEU B C 1
ATOM 1400 O O . LEU B 1 60 ? -10.648 15.586 3.76 1 97.38 60 LEU B O 1
ATOM 1404 N N . GLU B 1 61 ? -8.984 16.984 4.086 1 96.81 61 GLU B N 1
ATOM 1405 C CA . GLU B 1 61 ? -9.844 18.156 3.973 1 96.81 61 GLU B CA 1
ATOM 1406 C C . GLU B 1 61 ? -10.164 18.469 2.514 1 96.81 61 GLU B C 1
ATOM 1408 O O . GLU B 1 61 ? -11.242 18.984 2.203 1 96.81 61 GLU B O 1
ATOM 1413 N N . LYS B 1 62 ? -9.305 18.078 1.66 1 97.88 62 LYS B N 1
ATOM 1414 C CA . LYS B 1 62 ? -9.414 18.484 0.264 1 97.88 62 LYS B CA 1
ATOM 1415 C C . LYS B 1 62 ? -10.07 17.391 -0.583 1 97.88 62 LYS B C 1
ATOM 1417 O O . LYS B 1 62 ? -10.719 17.688 -1.589 1 97.88 62 LYS B O 1
ATOM 1422 N N . PHE B 1 63 ? -9.859 16.188 -0.242 1 98.19 63 PHE B N 1
ATOM 1423 C CA . PHE B 1 63 ? -10.273 15.078 -1.104 1 98.19 63 PHE B CA 1
ATOM 1424 C C . PHE B 1 63 ? -11.133 14.086 -0.332 1 98.19 63 PHE B C 1
ATOM 1426 O O . PHE B 1 63 ? -10.938 13.891 0.87 1 98.19 63 PHE B O 1
ATOM 1433 N N . ASN B 1 64 ? -11.969 13.383 -1.03 1 97.5 64 ASN B N 1
ATOM 1434 C CA . ASN B 1 64 ? -12.82 12.352 -0.439 1 97.5 64 ASN B CA 1
ATOM 1435 C C . ASN B 1 64 ? -12.344 10.953 -0.808 1 97.5 64 ASN B C 1
ATOM 1437 O O . ASN B 1 64 ? -12.484 10.008 -0.022 1 97.5 64 ASN B O 1
ATOM 1441 N N . ILE B 1 65 ? -11.836 10.82 -1.987 1 97.94 65 ILE B N 1
ATOM 1442 C CA . ILE B 1 65 ? -11.438 9.516 -2.504 1 97.94 65 ILE B CA 1
ATOM 1443 C C . ILE B 1 65 ? -10.055 9.148 -1.974 1 97.94 65 ILE B C 1
ATOM 1445 O O . ILE B 1 65 ? -9.109 9.93 -2.086 1 97.94 65 ILE B O 1
ATOM 1449 N N . GLU B 1 66 ? -9.969 7.98 -1.485 1 98.75 66 GLU B N 1
ATOM 1450 C CA . GLU B 1 66 ? -8.734 7.508 -0.87 1 98.75 66 GLU B CA 1
ATOM 1451 C C . GLU B 1 66 ? -7.555 7.617 -1.836 1 98.75 66 GLU B C 1
ATOM 1453 O O . GLU B 1 66 ? -6.461 8.031 -1.446 1 98.75 66 GLU B O 1
ATOM 1458 N N . LYS B 1 67 ? -7.742 7.289 -3.049 1 98.81 67 LYS B N 1
ATOM 1459 C CA . LYS B 1 67 ? -6.68 7.363 -4.047 1 98.81 67 LYS B CA 1
ATOM 1460 C C . LYS B 1 67 ? -6.176 8.797 -4.207 1 98.81 67 LYS B C 1
ATOM 1462 O O . LYS B 1 67 ? -4.973 9.023 -4.363 1 98.81 67 LYS B O 1
ATOM 1467 N N . ASP B 1 68 ? -7.051 9.727 -4.188 1 98.94 68 ASP B N 1
ATOM 1468 C CA . ASP B 1 68 ? -6.68 11.133 -4.344 1 98.94 68 ASP B CA 1
ATOM 1469 C C . ASP B 1 68 ? -5.949 11.648 -3.105 1 98.94 68 ASP B C 1
ATOM 1471 O O . ASP B 1 68 ? -5.039 12.469 -3.213 1 98.94 68 ASP B O 1
ATOM 1475 N N . ILE B 1 69 ? -6.379 11.195 -1.983 1 98.94 69 ILE B N 1
ATOM 1476 C CA . ILE B 1 69 ? -5.691 11.539 -0.742 1 98.94 69 ILE B CA 1
ATOM 1477 C C . ILE B 1 69 ? -4.262 11 -0.779 1 98.94 69 ILE B C 1
ATOM 1479 O O . ILE B 1 69 ? -3.309 11.727 -0.506 1 98.94 69 ILE B O 1
ATOM 1483 N N . ALA B 1 70 ? -4.145 9.789 -1.189 1 99 70 ALA B N 1
ATOM 1484 C CA . ALA B 1 70 ? -2.828 9.164 -1.31 1 99 70 ALA B CA 1
ATOM 1485 C C . ALA B 1 70 ? -1.955 9.914 -2.312 1 99 70 ALA B C 1
ATOM 1487 O O . ALA B 1 70 ? -0.762 10.117 -2.076 1 99 70 ALA B O 1
ATOM 1488 N N . ALA B 1 71 ? -2.559 10.312 -3.369 1 98.94 71 ALA B N 1
ATOM 1489 C CA . ALA B 1 71 ? -1.823 11.031 -4.406 1 98.94 71 ALA B CA 1
ATOM 1490 C C . ALA B 1 71 ? -1.271 12.352 -3.875 1 98.94 71 ALA B C 1
ATOM 1492 O O . ALA B 1 71 ? -0.114 12.695 -4.129 1 98.94 71 ALA B O 1
ATOM 1493 N N . PHE B 1 72 ? -2.068 13.023 -3.16 1 98.94 72 PHE B N 1
ATOM 1494 C CA . PHE B 1 72 ? -1.651 14.312 -2.613 1 98.94 72 PHE B CA 1
ATOM 1495 C C . PHE B 1 72 ? -0.469 14.141 -1.668 1 98.94 72 PHE B C 1
ATOM 1497 O O . PHE B 1 72 ? 0.539 14.836 -1.792 1 98.94 72 PHE B O 1
ATOM 1504 N N . ILE B 1 73 ? -0.569 13.172 -0.744 1 98.94 73 ILE B N 1
ATOM 1505 C CA . ILE B 1 73 ? 0.464 12.953 0.262 1 98.94 73 ILE B CA 1
ATOM 1506 C C . ILE B 1 73 ? 1.758 12.508 -0.415 1 98.94 73 ILE B C 1
ATOM 1508 O O . ILE B 1 73 ? 2.836 13.023 -0.107 1 98.94 73 ILE B O 1
ATOM 1512 N N . LYS B 1 74 ? 1.615 11.594 -1.287 1 98.94 74 LYS B N 1
ATOM 1513 C CA . LYS B 1 74 ? 2.781 11.062 -1.987 1 98.94 74 LYS B CA 1
ATOM 1514 C C . LYS B 1 74 ? 3.516 12.164 -2.746 1 98.94 74 LYS B C 1
ATOM 1516 O O . LYS B 1 74 ? 4.742 12.25 -2.689 1 98.94 74 LYS B O 1
ATOM 1521 N N . LYS B 1 75 ? 2.812 12.961 -3.443 1 98.94 75 LYS B N 1
ATOM 1522 C CA . LYS B 1 75 ? 3.406 14.023 -4.246 1 98.94 75 LYS B CA 1
ATOM 1523 C C . LYS B 1 75 ? 4.047 15.086 -3.361 1 98.94 75 LYS B C 1
ATOM 1525 O O . LYS B 1 75 ? 5.141 15.578 -3.658 1 98.94 75 LYS B O 1
ATOM 1530 N N . GLU B 1 76 ? 3.377 15.445 -2.307 1 98.94 76 GLU B N 1
ATOM 1531 C CA . GLU B 1 76 ? 3.938 16.422 -1.384 1 98.94 76 GLU B CA 1
ATOM 1532 C C . GLU B 1 76 ? 5.254 15.938 -0.789 1 98.94 76 GLU B C 1
ATOM 1534 O O . GLU B 1 76 ? 6.203 16.703 -0.648 1 98.94 76 GLU B O 1
ATOM 1539 N N . PHE B 1 77 ? 5.305 14.688 -0.499 1 98.94 77 PHE B N 1
ATOM 1540 C CA . PHE B 1 77 ? 6.516 14.156 0.12 1 98.94 77 PHE B CA 1
ATOM 1541 C C . PHE B 1 77 ? 7.617 13.969 -0.917 1 98.94 77 PHE B C 1
ATOM 1543 O O . PHE B 1 77 ? 8.797 14.141 -0.616 1 98.94 77 PHE B O 1
ATOM 1550 N N . ASP B 1 78 ? 7.23 13.586 -2.057 1 98.88 78 ASP B N 1
ATOM 1551 C CA . ASP B 1 78 ? 8.227 13.57 -3.123 1 98.88 78 ASP B CA 1
ATOM 1552 C C . ASP B 1 78 ? 8.859 14.953 -3.303 1 98.88 78 ASP B C 1
ATOM 1554 O O . ASP B 1 78 ? 10.078 15.062 -3.473 1 98.88 78 ASP B O 1
ATOM 1558 N N . LYS B 1 79 ? 8.047 15.898 -3.271 1 98.88 79 LYS B N 1
ATOM 1559 C CA . LYS B 1 79 ? 8.508 17.266 -3.482 1 98.88 79 LYS B CA 1
ATOM 1560 C C . LYS B 1 79 ? 9.367 17.734 -2.316 1 98.88 79 LYS B C 1
ATOM 1562 O O . LYS B 1 79 ? 10.445 18.312 -2.521 1 98.88 79 LYS B O 1
ATOM 1567 N N . LYS B 1 80 ? 8.992 17.469 -1.16 1 98.75 80 LYS B N 1
ATOM 1568 C CA . LYS B 1 80 ? 9.625 18.031 0.027 1 98.75 80 LYS B CA 1
ATOM 1569 C C . LYS B 1 80 ? 10.844 17.203 0.441 1 98.75 80 LYS B C 1
ATOM 1571 O O . LYS B 1 80 ? 11.836 17.75 0.924 1 98.75 80 LYS B O 1
ATOM 1576 N N . TYR B 1 81 ? 10.734 15.93 0.29 1 98.5 81 TYR B N 1
ATOM 1577 C CA . TYR B 1 81 ? 11.766 15.047 0.835 1 98.5 81 TYR B CA 1
ATOM 1578 C C . TYR B 1 81 ? 12.383 14.188 -0.261 1 98.5 81 TYR B C 1
ATOM 1580 O O . TYR B 1 81 ? 12.961 13.133 0.019 1 98.5 81 TYR B O 1
ATOM 1588 N N . ASN B 1 82 ? 12.242 14.5 -1.49 1 98.44 82 ASN B N 1
ATOM 1589 C CA . ASN B 1 82 ? 12.82 13.828 -2.65 1 98.44 82 ASN B CA 1
ATOM 1590 C C . ASN B 1 82 ? 12.164 12.469 -2.891 1 98.44 82 ASN B C 1
ATOM 1592 O O . ASN B 1 82 ? 11.727 11.812 -1.944 1 98.44 82 ASN B O 1
ATOM 1596 N N . PRO B 1 83 ? 12.195 12 -4.066 1 98.31 83 PRO B N 1
ATOM 1597 C CA . PRO B 1 83 ? 11.648 10.68 -4.391 1 98.31 83 PRO B CA 1
ATOM 1598 C C . PRO B 1 83 ? 12.469 9.539 -3.803 1 98.31 83 PRO B C 1
ATOM 1600 O O . PRO B 1 83 ? 13.641 9.727 -3.465 1 98.31 83 PRO B O 1
ATOM 1603 N N . THR B 1 84 ? 11.836 8.422 -3.658 1 98.62 84 THR B N 1
ATOM 1604 C CA . THR B 1 84 ? 10.531 8.031 -4.188 1 98.62 84 THR B CA 1
ATOM 1605 C C . THR B 1 84 ? 9.617 7.543 -3.066 1 98.62 84 THR B C 1
ATOM 1607 O O . THR B 1 84 ? 9.938 6.574 -2.373 1 98.62 84 THR B O 1
ATOM 1610 N N . TRP B 1 85 ? 8.547 8.203 -2.758 1 98.94 85 TRP B N 1
ATOM 1611 C CA . TRP B 1 85 ? 7.586 7.859 -1.719 1 98.94 85 TRP B CA 1
ATOM 1612 C C . TRP B 1 85 ? 6.41 7.082 -2.303 1 98.94 85 TRP B C 1
ATOM 1614 O O . TRP B 1 85 ? 6.145 7.16 -3.504 1 98.94 85 TRP B O 1
ATOM 1624 N N . HIS B 1 86 ? 5.699 6.285 -1.514 1 99 86 HIS B N 1
ATOM 1625 C CA . HIS B 1 86 ? 4.473 5.543 -1.778 1 99 86 HIS B CA 1
ATOM 1626 C C . HIS B 1 86 ? 3.455 5.746 -0.66 1 99 86 HIS B C 1
ATOM 1628 O O . HIS B 1 86 ? 3.82 5.793 0.517 1 99 86 HIS B O 1
ATOM 1634 N N . CYS B 1 87 ? 2.252 5.883 -0.992 1 99 87 CYS B N 1
ATOM 1635 C CA . CYS B 1 87 ? 1.235 6.137 0.023 1 99 87 CYS B CA 1
ATOM 1636 C C . CYS B 1 87 ? 0.007 5.266 -0.206 1 99 87 CYS B C 1
ATOM 1638 O O . CYS B 1 87 ? -0.474 5.145 -1.334 1 99 87 CYS B O 1
ATOM 1640 N N . ILE B 1 88 ? -0.415 4.621 0.769 1 99 88 ILE B N 1
ATOM 1641 C CA . ILE B 1 88 ? -1.651 3.848 0.812 1 99 88 ILE B CA 1
ATOM 1642 C C . ILE B 1 88 ? -2.607 4.461 1.833 1 99 88 ILE B C 1
ATOM 1644 O O . ILE B 1 88 ? -2.207 4.781 2.955 1 99 88 ILE B O 1
ATOM 1648 N N . VAL B 1 89 ? -3.809 4.668 1.474 1 98.94 89 VAL B N 1
ATOM 1649 C CA . VAL B 1 89 ? -4.844 5.219 2.34 1 98.94 89 VAL B CA 1
ATOM 1650 C C . VAL B 1 89 ? -6.074 4.312 2.32 1 98.94 89 VAL B C 1
ATOM 1652 O O . VAL B 1 89 ? -6.566 3.949 1.249 1 98.94 89 VAL B O 1
ATOM 1655 N N . GLY B 1 90 ? -6.574 3.961 3.514 1 98.81 90 GLY B N 1
ATOM 1656 C CA . GLY B 1 90 ? -7.766 3.127 3.492 1 98.81 90 GLY B CA 1
ATOM 1657 C C . GLY B 1 90 ? -8.258 2.758 4.879 1 98.81 90 GLY B C 1
ATOM 1658 O O . GLY B 1 90 ? -7.613 3.074 5.879 1 98.81 90 GLY B O 1
ATOM 1659 N N . ARG B 1 91 ? -9.375 2.098 4.891 1 98.56 91 ARG B N 1
ATOM 1660 C CA . ARG B 1 91 ? -10.008 1.727 6.152 1 98.56 91 ARG B CA 1
ATOM 1661 C C . ARG B 1 91 ? -9.781 0.25 6.461 1 98.56 91 ARG B C 1
ATOM 1663 O O . ARG B 1 91 ? -9.992 -0.19 7.594 1 98.56 91 ARG B O 1
ATOM 1670 N N . ASN B 1 92 ? -9.43 -0.52 5.457 1 98.5 92 ASN B N 1
ATOM 1671 C CA . ASN B 1 92 ? -9.227 -1.955 5.617 1 98.5 92 ASN B CA 1
ATOM 1672 C C . ASN B 1 92 ? -8.156 -2.477 4.66 1 98.5 92 ASN B C 1
ATOM 1674 O O . ASN B 1 92 ? -8.43 -2.707 3.482 1 98.5 92 ASN B O 1
ATOM 1678 N N . PHE B 1 93 ? -6.938 -2.645 5.211 1 98.81 93 PHE B N 1
ATOM 1679 C CA . PHE B 1 93 ? -5.852 -3.242 4.441 1 98.81 93 PHE B CA 1
ATOM 1680 C C . PHE B 1 93 ? -4.719 -3.686 5.359 1 98.81 93 PHE B C 1
ATOM 1682 O O . PHE B 1 93 ? -4.609 -3.215 6.492 1 98.81 93 PHE B O 1
ATOM 1689 N N . GLY B 1 94 ? -3.939 -4.57 4.891 1 98.88 94 GLY B N 1
ATOM 1690 C CA . GLY B 1 94 ? -2.629 -4.941 5.398 1 98.88 94 GLY B CA 1
ATOM 1691 C C . GLY B 1 94 ? -1.527 -4.801 4.363 1 98.88 94 GLY B C 1
ATOM 1692 O O . GLY B 1 94 ? -1.798 -4.781 3.162 1 98.88 94 GLY B O 1
ATOM 1693 N N . SER B 1 95 ? -0.365 -4.672 4.898 1 98.94 95 SER B N 1
ATOM 1694 C CA . SER B 1 95 ? 0.738 -4.383 3.986 1 98.94 95 SER B CA 1
ATOM 1695 C C . SER B 1 95 ? 2.02 -5.082 4.43 1 98.94 95 SER B C 1
ATOM 1697 O O . SER B 1 95 ? 2.168 -5.426 5.605 1 98.94 95 SER B O 1
ATOM 1699 N N . TYR B 1 96 ? 2.777 -5.395 3.535 1 98.94 96 TYR B N 1
ATOM 1700 C CA . TYR B 1 96 ? 4.16 -5.797 3.768 1 98.94 96 TYR B CA 1
ATOM 1701 C C . TYR B 1 96 ? 5.094 -5.145 2.758 1 98.94 96 TYR B C 1
ATOM 1703 O O . TYR B 1 96 ? 5.055 -5.465 1.567 1 98.94 96 TYR B O 1
ATOM 1711 N N . VAL B 1 97 ? 5.875 -4.168 3.281 1 98.94 97 VAL B N 1
ATOM 1712 C CA . VAL B 1 97 ? 6.688 -3.336 2.4 1 98.94 97 VAL B CA 1
ATOM 1713 C C . VAL B 1 97 ? 8.117 -3.262 2.936 1 98.94 97 VAL B C 1
ATOM 1715 O O . VAL B 1 97 ? 8.359 -3.553 4.109 1 98.94 97 VAL B O 1
ATOM 1718 N N . THR B 1 98 ? 9.039 -2.963 2.041 1 98.88 98 THR B N 1
ATOM 1719 C CA . THR B 1 98 ? 10.406 -2.613 2.4 1 98.88 98 THR B CA 1
ATOM 1720 C C . THR B 1 98 ? 10.648 -1.116 2.23 1 98.88 98 THR B C 1
ATOM 1722 O O . THR B 1 98 ? 10.305 -0.541 1.196 1 98.88 98 THR B O 1
ATOM 1725 N N . HIS B 1 99 ? 11.148 -0.542 3.26 1 98.69 99 HIS B N 1
ATOM 1726 C CA . HIS B 1 99 ? 11.352 0.901 3.197 1 98.69 99 HIS B CA 1
ATOM 1727 C C . HIS B 1 99 ? 12.797 1.271 3.525 1 98.69 99 HIS B C 1
ATOM 1729 O O . HIS B 1 99 ? 13.508 0.499 4.172 1 98.69 99 HIS B O 1
ATOM 1735 N N . GLU B 1 100 ? 13.227 2.398 3.055 1 98.56 100 GLU B N 1
ATOM 1736 C CA . GLU B 1 100 ? 14.484 2.992 3.492 1 98.56 100 GLU B CA 1
ATOM 1737 C C . GLU B 1 100 ? 14.438 3.365 4.973 1 98.56 100 GLU B C 1
ATOM 1739 O O . GLU B 1 100 ? 13.406 3.818 5.469 1 98.56 100 GLU B O 1
ATOM 1744 N N . THR B 1 101 ? 15.523 3.162 5.625 1 98.56 101 THR B N 1
ATOM 1745 C CA . THR B 1 101 ? 15.625 3.49 7.043 1 98.56 101 THR B CA 1
ATOM 1746 C C . THR B 1 101 ? 15.219 4.938 7.293 1 98.56 101 THR B C 1
ATOM 1748 O O . THR B 1 101 ? 15.586 5.832 6.527 1 98.56 101 THR B O 1
ATOM 1751 N N . ARG B 1 102 ? 14.398 5.145 8.367 1 98.69 102 ARG B N 1
ATOM 1752 C CA . ARG B 1 102 ? 13.945 6.438 8.875 1 98.69 102 ARG B CA 1
ATOM 1753 C C . ARG B 1 102 ? 12.961 7.09 7.914 1 98.69 102 ARG B C 1
ATOM 1755 O O . ARG B 1 102 ? 12.758 8.305 7.957 1 98.69 102 ARG B O 1
ATOM 1762 N N . HIS B 1 103 ? 12.383 6.316 6.996 1 98.88 103 HIS B N 1
ATOM 1763 C CA . HIS B 1 103 ? 11.422 6.859 6.035 1 98.88 103 HIS B CA 1
ATOM 1764 C C . HIS B 1 103 ? 10.188 5.977 5.934 1 98.88 103 HIS B C 1
ATOM 1766 O O . HIS B 1 103 ? 9.773 5.602 4.832 1 98.88 103 HIS B O 1
ATOM 1772 N N . PHE B 1 104 ? 9.586 5.789 7.078 1 98.94 104 PHE B N 1
ATOM 1773 C CA . PHE B 1 104 ? 8.398 4.941 7.168 1 98.94 104 PHE B CA 1
ATOM 1774 C C . PHE B 1 104 ? 7.465 5.43 8.266 1 98.94 104 PHE B C 1
ATOM 1776 O O . PHE B 1 104 ? 7.898 5.672 9.398 1 98.94 104 PHE B O 1
ATOM 1783 N N . ILE B 1 105 ? 6.164 5.465 7.922 1 98.94 105 ILE B N 1
ATOM 1784 C CA . ILE B 1 105 ? 5.184 5.746 8.969 1 98.94 105 ILE B CA 1
ATOM 1785 C C . ILE B 1 105 ? 3.846 5.105 8.609 1 98.94 105 ILE B C 1
ATOM 1787 O O . ILE B 1 105 ? 3.449 5.094 7.441 1 98.94 105 ILE B O 1
ATOM 1791 N N . TYR B 1 106 ? 3.199 4.531 9.578 1 98.94 106 TYR B N 1
ATOM 1792 C CA . TYR B 1 106 ? 1.845 3.99 9.539 1 98.94 106 TYR B CA 1
ATOM 1793 C C . TYR B 1 106 ? 0.994 4.574 10.656 1 98.94 106 TYR B C 1
ATOM 1795 O O . TYR B 1 106 ? 1.303 4.391 11.836 1 98.94 106 TYR B O 1
ATOM 1803 N N . PHE B 1 107 ? -0.024 5.289 10.273 1 98.94 107 PHE B N 1
ATOM 1804 C CA . PHE B 1 107 ? -0.812 5.961 11.305 1 98.94 107 PHE B CA 1
ATOM 1805 C C . PHE B 1 107 ? -2.271 6.074 10.875 1 98.94 107 PHE B C 1
ATOM 1807 O O . PHE B 1 107 ? -2.605 5.824 9.719 1 98.94 107 PHE B O 1
ATOM 1814 N N . TYR B 1 108 ? -3.117 6.418 11.891 1 98.56 108 TYR B N 1
ATOM 1815 C CA . TYR B 1 108 ? -4.531 6.691 11.656 1 98.56 108 TYR B CA 1
ATOM 1816 C C . TYR B 1 108 ? -4.832 8.18 11.828 1 98.56 108 TYR B C 1
ATOM 1818 O O . TYR B 1 108 ? -4.297 8.82 12.734 1 98.56 108 TYR B O 1
ATOM 1826 N N . LEU B 1 109 ? -5.59 8.695 11.008 1 97.88 109 LEU B N 1
ATOM 1827 C CA . LEU B 1 109 ? -6.324 9.938 11.211 1 97.88 109 LEU B CA 1
ATOM 1828 C C . LEU B 1 109 ? -7.824 9.68 11.289 1 97.88 109 LEU B C 1
ATOM 1830 O O . LEU B 1 109 ? -8.484 9.516 10.266 1 97.88 109 LEU B O 1
ATOM 1834 N N . GLY B 1 110 ? -8.32 9.68 12.539 1 96.12 110 GLY B N 1
ATOM 1835 C CA . GLY B 1 110 ? -9.633 9.078 12.734 1 96.12 110 GLY B CA 1
ATOM 1836 C C . GLY B 1 110 ? -9.656 7.598 12.422 1 96.12 110 GLY B C 1
ATOM 1837 O O . GLY B 1 110 ? -8.859 6.828 12.953 1 96.12 110 GLY B O 1
ATOM 1838 N N . GLN B 1 111 ? -10.602 7.273 11.461 1 96 111 GLN B N 1
ATOM 1839 C CA . GLN B 1 111 ? -10.75 5.859 11.117 1 96 111 GLN B CA 1
ATOM 1840 C C . GLN B 1 111 ? -9.977 5.52 9.844 1 96 111 GLN B C 1
ATOM 1842 O O . GLN B 1 111 ? -9.977 4.367 9.406 1 96 111 GLN B O 1
ATOM 1847 N N . VAL B 1 112 ? -9.305 6.484 9.328 1 98.06 112 VAL B N 1
ATOM 1848 C CA . VAL B 1 112 ? -8.586 6.273 8.078 1 98.06 112 VAL B CA 1
ATOM 1849 C C . VAL B 1 112 ? -7.121 5.949 8.375 1 98.06 112 VAL B C 1
ATOM 1851 O O . VAL B 1 112 ? -6.449 6.688 9.102 1 98.06 112 VAL B O 1
ATOM 1854 N N . ALA B 1 113 ? -6.668 4.816 7.828 1 98.81 113 ALA B N 1
ATOM 1855 C CA . ALA B 1 113 ? -5.266 4.422 7.953 1 98.81 113 ALA B CA 1
ATOM 1856 C C . ALA B 1 113 ? -4.434 4.977 6.801 1 98.81 113 ALA B C 1
ATOM 1858 O O . ALA B 1 113 ? -4.887 4.992 5.652 1 98.81 113 ALA B O 1
ATOM 1859 N N . ILE B 1 114 ? -3.188 5.387 7.102 1 98.94 114 ILE B N 1
ATOM 1860 C CA . ILE B 1 114 ? -2.25 5.906 6.113 1 98.94 114 ILE B CA 1
ATOM 1861 C C . ILE B 1 114 ? -0.897 5.219 6.27 1 98.94 114 ILE B C 1
ATOM 1863 O O . ILE B 1 114 ? -0.322 5.207 7.359 1 98.94 114 ILE B O 1
ATOM 1867 N N . LEU B 1 115 ? -0.435 4.641 5.203 1 99 115 LEU B N 1
ATOM 1868 C CA . LEU B 1 115 ? 0.917 4.109 5.078 1 99 115 LEU B CA 1
ATOM 1869 C C . LEU B 1 115 ? 1.747 4.953 4.117 1 99 115 LEU B C 1
ATOM 1871 O O . LEU B 1 115 ? 1.364 5.145 2.959 1 99 115 LEU B O 1
ATOM 1875 N N . LEU B 1 116 ? 2.795 5.492 4.605 1 99 116 LEU B N 1
ATOM 1876 C CA . LEU B 1 116 ? 3.703 6.344 3.842 1 99 116 LEU B CA 1
ATOM 1877 C C . LEU B 1 116 ? 5.152 5.906 4.039 1 99 116 LEU B C 1
ATOM 1879 O O . LEU 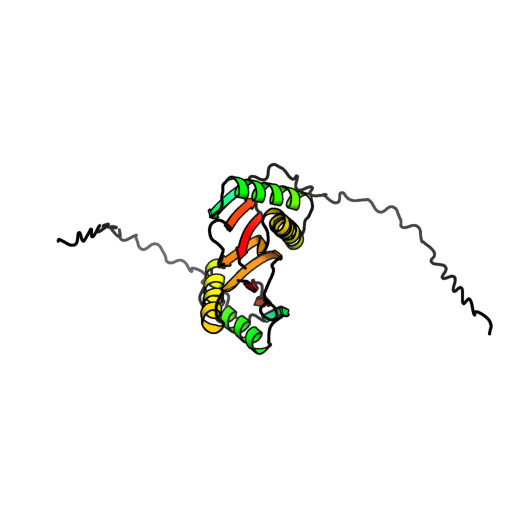B 1 116 ? 5.617 5.777 5.176 1 99 116 LEU B O 1
ATOM 1883 N N . PHE B 1 117 ? 5.781 5.625 2.857 1 98.94 117 PHE B N 1
ATOM 1884 C CA . PHE B 1 117 ? 7.152 5.152 3 1 98.94 117 PHE B CA 1
ATOM 1885 C C . PHE B 1 117 ? 7.953 5.43 1.733 1 98.94 117 PHE B C 1
ATOM 1887 O O . PHE B 1 117 ? 7.379 5.645 0.664 1 98.94 117 PHE B O 1
ATOM 1894 N N . LYS B 1 118 ? 9.242 5.473 1.969 1 98.81 118 LYS B N 1
ATOM 1895 C CA . LYS B 1 118 ? 10.172 5.633 0.854 1 98.81 118 LYS B CA 1
ATOM 1896 C C . LYS B 1 118 ? 10.797 4.297 0.466 1 98.81 118 LYS B C 1
ATOM 1898 O O . LYS B 1 118 ? 11.18 3.508 1.333 1 98.81 118 LYS B O 1
ATOM 1903 N N . SER B 1 119 ? 10.82 4.031 -0.772 1 98.44 119 SER B N 1
ATOM 1904 C CA . SER B 1 119 ? 11.562 2.928 -1.367 1 98.44 119 SER B CA 1
ATOM 1905 C C . SER B 1 119 ? 11.93 3.227 -2.818 1 98.44 119 SER B C 1
ATOM 1907 O O . SER B 1 119 ? 11.047 3.361 -3.67 1 98.44 119 SER B O 1
ATOM 1909 N N . GLY B 1 120 ? 13.211 3.289 -3.242 1 87.19 120 GLY B N 1
ATOM 1910 C CA . GLY B 1 120 ? 13.703 3.602 -4.574 1 87.19 120 GLY B CA 1
ATOM 1911 C C . GLY B 1 120 ? 14.859 4.578 -4.566 1 87.19 120 GLY B C 1
ATOM 1912 O O . GLY B 1 120 ? 15.133 5.219 -3.549 1 87.19 120 GLY B O 1
#

pLDDT: mean 78.56, std 31.82, range [19.06, 99.0]